Protein 1VHN (pdb70)

Solvent-accessible surface area: 13383 Å² total

Radius of gyration: 19.52 Å; Cα contacts (8 Å, |Δi|>4): 569; chains: 1; bounding box: 47×49×46 Å

Structure (mmCIF, N/CA/C/O backbone):
data_1VHN
#
_entry.id   1VHN
#
_cell.length_a   80.279
_cell.length_b   96.442
_cell.length_c   93.139
_cell.angle_alpha   90.00
_cell.angle_beta   90.00
_cell.angle_gamma   90.00
#
_symmetry.space_group_name_H-M   'C 2 2 21'
#
loop_
_entity.id
_entity.type
_entity.pdbx_description
1 polymer 'putative flavin oxidoreductase'
2 non-polymer 'SULFATE ION'
3 non-polymer 'FLAVIN MONONUCLEOTIDE'
4 water water
#
loop_
_atom_site.group_PDB
_atom_site.id
_atom_site.type_symbol
_atom_site.label_atom_id
_atom_site.label_alt_id
_atom_site.label_comp_id
_atom_site.label_asym_id
_atom_site.label_entity_id
_atom_site.label_seq_id
_atom_site.pdbx_PDB_ins_code
_atom_site.Cartn_x
_atom_site.Cartn_y
_atom_site.Cartn_z
_atom_site.occupancy
_atom_site.B_iso_or_equiv
_atom_site.auth_seq_id
_atom_site.auth_comp_id
_atom_site.auth_asym_id
_atom_site.auth_atom_id
_atom_site.pdbx_PDB_model_num
ATOM 1 N N . VAL A 1 5 ? -14.368 35.704 7.202 1.00 28.15 5 VAL A N 1
ATOM 2 C CA . VAL A 1 5 ? -13.459 34.695 7.782 1.00 25.17 5 VAL A CA 1
ATOM 3 C C . VAL A 1 5 ? -13.735 33.319 7.223 1.00 23.05 5 VAL A C 1
ATOM 4 O O . VAL A 1 5 ? -14.886 32.853 7.246 1.00 25.52 5 VAL A O 1
ATOM 8 N N . LYS A 1 6 ? -12.720 32.612 6.721 1.00 19.54 6 LYS A N 1
ATOM 9 C CA . LYS A 1 6 ? -12.954 31.254 6.193 1.00 17.02 6 LYS A CA 1
ATOM 10 C C . LYS A 1 6 ? -12.339 30.236 7.164 1.00 14.86 6 LYS A C 1
ATOM 11 O O . LYS A 1 6 ? -11.322 30.530 7.777 1.00 17.48 6 LYS A O 1
ATOM 17 N N . VAL A 1 7 ? -13.009 29.098 7.321 1.00 12.99 7 VAL A N 1
ATOM 18 C CA . VAL A 1 7 ? -12.554 28.048 8.264 1.00 12.45 7 VAL A CA 1
ATOM 19 C C . VAL A 1 7 ? -12.431 26.746 7.491 1.00 12.85 7 VAL A C 1
ATOM 20 O O . VAL A 1 7 ? -13.422 26.250 6.972 1.00 13.61 7 VAL A O 1
ATOM 24 N N . GLY A 1 8 ? -11.214 26.179 7.415 1.00 11.43 8 GLY A N 1
ATOM 25 C CA . GLY A 1 8 ? -11.073 24.947 6.636 1.00 11.79 8 GLY A CA 1
ATOM 26 C C . GLY A 1 8 ? -10.550 23.788 7.486 1.00 11.69 8 GLY A C 1
ATOM 27 O O . GLY A 1 8 ? -10.088 23.971 8.620 1.00 11.68 8 GLY A O 1
ATOM 28 N N . LEU A 1 9 ? -10.740 22.602 6.946 1.00 11.85 9 LEU A N 1
ATOM 29 C CA . LEU A 1 9 ? -10.231 21.381 7.583 1.00 11.57 9 LEU A CA 1
ATOM 30 C C . LEU A 1 9 ? -8.789 21.195 7.096 1.00 11.61 9 LEU A C 1
ATOM 31 O O . LEU A 1 9 ? -8.532 21.143 5.887 1.00 11.03 9 LEU A O 1
ATOM 36 N N . ALA A 1 10 ? -7.855 21.133 8.043 1.00 11.86 10 ALA A N 1
ATOM 37 C CA . ALA A 1 10 ? -6.440 20.949 7.657 1.00 12.19 10 ALA A CA 1
ATOM 38 C C . ALA A 1 10 ? -6.219 19.559 7.115 1.00 11.06 10 ALA A C 1
ATOM 39 O O . ALA A 1 10 ? -7.027 18.649 7.331 1.00 12.15 10 ALA A O 1
ATOM 41 N N . PRO A 1 11 ? -5.136 19.325 6.351 1.00 13.08 11 PRO A N 1
ATOM 42 C CA . PRO A 1 11 ? -4.804 17.995 5.913 1.00 13.18 11 PRO A CA 1
ATOM 43 C C . PRO A 1 11 ? -4.278 17.191 7.109 1.00 13.47 11 PRO A C 1
ATOM 44 O O . PRO A 1 11 ? -3.521 17.771 7.934 1.00 13.80 11 PRO A O 1
ATOM 56 N N . ALA A 1 13 ? -2.774 13.341 7.479 1.00 16.14 13 ALA A N 1
ATOM 57 C CA . ALA A 1 13 ? -2.541 11.984 6.965 1.00 16.57 13 ALA A CA 1
ATOM 58 C C . ALA A 1 13 ? -3.159 10.949 7.890 1.00 16.42 13 ALA A C 1
ATOM 59 O O . ALA A 1 13 ? -3.003 10.963 9.113 1.00 18.27 13 ALA A O 1
ATOM 61 N N . GLY A 1 14 ? -3.943 10.028 7.327 1.00 17.29 14 GLY A N 1
ATOM 62 C CA . GLY A 1 14 ? -4.604 8.972 8.064 1.00 17.70 14 GLY A CA 1
ATOM 63 C C . GLY A 1 14 ? -5.992 9.317 8.540 1.00 18.22 14 GLY A C 1
ATOM 64 O O . GLY A 1 14 ? -6.740 8.461 9.022 1.00 20.46 14 GLY A O 1
ATOM 65 N N . TYR A 1 15 ? -6.347 10.616 8.472 1.00 16.16 15 TYR A N 1
ATOM 66 C CA . TYR A 1 15 ? -7.655 11.025 8.954 1.00 14.19 15 TYR A CA 1
ATOM 67 C C . TYR A 1 15 ? -8.518 11.717 7.917 1.00 13.60 15 TYR A C 1
ATOM 68 O O . TYR A 1 15 ? -9.683 11.365 7.760 1.00 14.08 15 TYR A O 1
ATOM 77 N N . THR A 1 16 ? -7.967 12.736 7.245 1.00 12.45 16 THR A N 1
ATOM 78 C CA . THR A 1 16 ? -8.744 13.518 6.305 1.00 12.10 16 THR A CA 1
ATOM 79 C C . THR A 1 16 ? -8.845 12.924 4.900 1.00 12.02 16 THR A C 1
ATOM 80 O O . THR A 1 16 ? -8.472 13.560 3.931 1.00 12.92 16 THR A O 1
ATOM 84 N N . ASP A 1 17 ? -9.512 11.789 4.874 1.00 11.99 17 ASP A N 1
ATOM 85 C CA . ASP A 1 17 ? -9.805 11.098 3.599 1.00 12.29 17 ASP A CA 1
ATOM 86 C C . ASP A 1 17 ? -11.089 11.682 3.041 1.00 13.59 17 ASP A C 1
ATOM 87 O O . ASP A 1 17 ? -11.675 12.600 3.628 1.00 13.08 17 ASP A O 1
ATOM 92 N N . SER A 1 18 ? -11.597 11.157 1.921 1.00 12.77 18 SER A N 1
ATOM 93 C CA . SER A 1 18 ? -12.805 11.755 1.352 1.00 13.31 18 SER A CA 1
ATOM 94 C C . SER A 1 18 ? -14.012 11.695 2.254 1.00 12.50 18 SER A C 1
ATOM 95 O O . SER A 1 18 ? -14.798 12.649 2.310 1.00 13.37 18 SER A O 1
ATOM 98 N N . ALA A 1 19 ? -14.153 10.637 3.037 1.00 12.88 19 ALA A N 1
ATOM 99 C CA . ALA A 1 19 ? -15.303 10.534 3.939 1.00 12.66 19 ALA A CA 1
ATOM 100 C C . ALA A 1 19 ? -15.265 11.626 5.009 1.00 11.51 19 ALA A C 1
ATOM 101 O O . ALA A 1 19 ? -16.293 12.310 5.233 1.00 13.78 19 ALA A O 1
ATOM 103 N N . PHE A 1 20 ? -14.123 11.840 5.654 1.00 11.54 20 PHE A N 1
ATOM 104 C CA . PHE A 1 20 ? -14.079 12.887 6.703 1.00 11.57 20 PHE A CA 1
ATOM 105 C C . PHE A 1 20 ? -14.159 14.275 6.107 1.00 11.81 20 PHE A C 1
ATOM 106 O O . PHE A 1 20 ? -14.824 15.168 6.654 1.00 11.53 20 PHE A O 1
ATOM 114 N N . ARG A 1 21 ? -13.495 14.507 4.955 1.00 10.87 21 ARG A N 1
ATOM 115 C CA . ARG A 1 21 ? -13.621 15.821 4.317 1.00 11.17 21 ARG A CA 1
ATOM 116 C C . ARG A 1 21 ? -15.109 16.115 4.017 1.00 11.78 21 ARG A C 1
ATOM 117 O O . ARG A 1 21 ? -15.583 17.192 4.314 1.00 11.16 21 ARG A O 1
ATOM 125 N N . THR A 1 22 ? -15.817 15.142 3.458 1.00 10.16 22 THR A N 1
ATOM 126 C CA . THR A 1 22 ? -17.228 15.321 3.126 1.00 10.68 22 THR A CA 1
ATOM 127 C C . THR A 1 22 ? -18.022 15.651 4.380 1.00 10.74 22 THR A C 1
ATOM 128 O O . THR A 1 22 ? -18.820 16.593 4.383 1.00 11.46 22 THR A O 1
ATOM 132 N N . LEU A 1 23 ? -17.755 14.858 5.420 1.00 10.51 23 LEU A N 1
ATOM 133 C CA . LEU A 1 23 ? -18.468 15.117 6.699 1.00 10.67 23 LEU A CA 1
ATOM 134 C C . LEU A 1 23 ? -18.207 16.533 7.186 1.00 10.02 23 LEU A C 1
ATOM 135 O O . LEU A 1 23 ? -19.128 17.215 7.685 1.00 11.45 23 LEU A O 1
ATOM 140 N N . ALA A 1 24 ? -16.964 17.027 7.116 1.00 10.35 24 ALA A N 1
ATOM 141 C CA . ALA A 1 24 ? -16.663 18.385 7.532 1.00 9.63 24 ALA A CA 1
ATOM 142 C C . ALA A 1 24 ? -17.435 19.424 6.713 1.00 10.28 24 ALA A C 1
ATOM 143 O O . ALA A 1 24 ? -17.943 20.401 7.271 1.00 9.99 24 ALA A O 1
ATOM 145 N N . PHE A 1 25 ? -17.543 19.233 5.400 1.00 10.96 25 PHE A N 1
ATOM 146 C CA . PHE A 1 25 ? -18.325 20.149 4.562 1.00 10.54 25 PHE A CA 1
ATOM 147 C C . PHE A 1 25 ? -19.805 20.103 4.945 1.00 11.28 25 PHE A C 1
ATOM 148 O O . PHE A 1 25 ? -20.495 21.136 4.881 1.00 11.82 25 PHE A O 1
ATOM 156 N N . GLU A 1 26 ? -20.262 18.957 5.440 1.00 10.08 26 GLU A N 1
ATOM 157 C CA . GLU A 1 26 ? -21.648 18.806 5.887 1.00 11.47 26 GLU A CA 1
ATOM 158 C C . GLU A 1 26 ? -21.901 19.495 7.212 1.00 13.04 26 GLU A C 1
ATOM 159 O O . GLU A 1 26 ? -23.049 19.514 7.698 1.00 12.21 26 GLU A O 1
ATOM 165 N N . TRP A 1 27 ? -20.869 20.041 7.832 1.00 12.12 27 TRP A N 1
ATOM 166 C CA . TRP A 1 27 ? -20.966 20.784 9.065 1.00 13.22 27 TRP A CA 1
ATOM 167 C C . TRP A 1 27 ? -20.457 22.209 8.890 1.00 14.13 27 TRP A C 1
ATOM 168 O O . TRP A 1 27 ? -20.165 22.927 9.866 1.00 14.80 27 TRP A O 1
ATOM 179 N N . GLY A 1 28 ? -20.274 22.671 7.641 1.00 13.01 28 GLY A N 1
ATOM 180 C CA . GLY A 1 28 ? -19.863 24.028 7.407 1.00 14.86 28 GLY A CA 1
ATOM 181 C C . GLY A 1 28 ? -18.420 24.329 7.111 1.00 13.57 28 GLY A C 1
ATOM 182 O O . GLY A 1 28 ? -18.076 25.523 7.005 1.00 15.21 28 GLY A O 1
ATOM 183 N N . ALA A 1 29 ? -17.565 23.304 6.972 1.00 12.14 29 ALA A N 1
ATOM 184 C CA . ALA A 1 29 ? -16.182 23.677 6.612 1.00 11.94 29 ALA A CA 1
ATOM 185 C C . ALA A 1 29 ? -16.206 24.378 5.262 1.00 12.19 29 ALA A C 1
ATOM 186 O O . ALA A 1 29 ? -17.028 24.059 4.369 1.00 12.41 29 ALA A O 1
ATOM 188 N N . ASP A 1 30 ? -15.269 25.300 5.051 1.00 11.18 30 ASP A N 1
ATOM 189 C CA . ASP A 1 30 ? -15.212 26.041 3.797 1.00 11.36 30 ASP A CA 1
ATOM 190 C C . ASP A 1 30 ? -14.357 25.394 2.726 1.00 12.54 30 ASP A C 1
ATOM 191 O O . ASP A 1 30 ? -14.550 25.658 1.522 1.00 13.17 30 ASP A O 1
ATOM 196 N N . PHE A 1 31 ? -13.367 24.618 3.147 1.00 12.52 31 PHE A N 1
ATOM 197 C CA . PHE A 1 31 ? -12.460 23.953 2.217 1.00 11.53 31 PHE A CA 1
ATOM 198 C C . PHE A 1 31 ? -11.672 22.896 3.004 1.00 11.80 31 PHE A C 1
ATOM 199 O O . PHE A 1 31 ? -11.829 22.860 4.226 1.00 11.50 31 PHE A O 1
ATOM 207 N N . ALA A 1 32 ? -10.972 22.055 2.275 1.00 11.03 32 ALA A N 1
ATOM 208 C CA . ALA A 1 32 ? -10.221 20.971 2.938 1.00 10.67 32 ALA A CA 1
ATOM 209 C C . ALA A 1 32 ? -9.045 20.583 2.041 1.00 10.83 32 ALA A C 1
ATOM 210 O O . ALA A 1 32 ? -8.844 21.247 1.009 1.00 13.06 32 ALA A O 1
ATOM 212 N N . PHE A 1 33 ? -8.260 19.638 2.538 1.00 10.86 33 PHE A N 1
ATOM 213 C CA . PHE A 1 33 ? -7.075 19.213 1.788 1.00 10.86 33 PHE A CA 1
ATOM 214 C C . PHE A 1 33 ? -6.975 17.687 1.771 1.00 12.07 33 PHE A C 1
ATOM 215 O O . PHE A 1 33 ? -7.379 16.979 2.693 1.00 11.69 33 PHE A O 1
ATOM 223 N N . SER A 1 34 ? -6.346 17.172 0.696 1.00 12.75 34 SER A N 1
ATOM 224 C CA . SER A 1 34 ? -6.100 15.737 0.657 1.00 12.89 34 SER A CA 1
ATOM 225 C C . SER A 1 34 ? -5.033 15.413 1.723 1.00 13.35 34 SER A C 1
ATOM 226 O O . SER A 1 34 ? -4.316 16.314 2.173 1.00 14.30 34 SER A O 1
ATOM 229 N N . GLU A 1 35 ? -4.956 14.137 2.038 1.00 14.97 35 GLU A N 1
ATOM 230 C CA . GLU A 1 35 ? -3.836 13.722 2.926 1.00 15.91 35 GLU A CA 1
ATOM 231 C C . GLU A 1 35 ? -2.583 13.970 2.055 1.00 15.79 35 GLU A C 1
ATOM 232 O O . GLU A 1 35 ? -2.707 13.964 0.813 1.00 16.28 35 GLU A O 1
ATOM 246 N N . VAL A 1 37 ? 0.324 13.766 -0.341 1.00 16.83 37 VAL A N 1
ATOM 247 C CA . VAL A 1 37 ? 0.633 12.925 -1.482 1.00 16.86 37 VAL A CA 1
ATOM 248 C C . VAL A 1 37 ? 2.101 13.013 -1.911 1.00 16.78 37 VAL A C 1
ATOM 249 O O . VAL A 1 37 ? 2.587 14.052 -2.302 1.00 17.39 37 VAL A O 1
ATOM 253 N N . SER A 1 38 ? 2.770 11.857 -1.842 1.00 17.65 38 SER A N 1
ATOM 254 C CA . SER A 1 38 ? 4.202 11.844 -2.232 1.00 18.48 38 SER A CA 1
ATOM 255 C C . SER A 1 38 ? 4.322 12.167 -3.703 1.00 19.52 38 SER A C 1
ATOM 256 O O . SER A 1 38 ? 3.735 11.484 -4.540 1.00 20.79 38 SER A O 1
ATOM 259 N N . ALA A 1 39 ? 5.118 13.168 -4.058 1.00 19.00 39 ALA A N 1
ATOM 260 C CA . ALA A 1 39 ? 5.290 13.507 -5.465 1.00 19.60 39 ALA A CA 1
ATOM 261 C C . ALA A 1 39 ? 5.949 12.323 -6.180 1.00 21.18 39 ALA A C 1
ATOM 262 O O . ALA A 1 39 ? 5.545 11.968 -7.293 1.00 20.51 39 ALA A O 1
ATOM 264 N N . LYS A 1 40 ? 6.958 11.745 -5.542 1.00 22.03 40 LYS A N 1
ATOM 265 C CA . LYS A 1 40 ? 7.657 10.604 -6.149 1.00 23.45 40 LYS A CA 1
ATOM 266 C C . LYS A 1 40 ? 6.734 9.401 -6.287 1.00 23.40 40 LYS A C 1
ATOM 267 O O . LYS A 1 40 ? 6.716 8.761 -7.338 1.00 24.85 40 LYS A O 1
ATOM 270 N N . GLY A 1 41 ? 5.942 9.100 -5.256 1.00 23.38 41 GLY A N 1
ATOM 271 C CA . GLY A 1 41 ? 5.007 7.980 -5.296 1.00 24.30 41 GLY A CA 1
ATOM 272 C C . GLY A 1 41 ? 3.981 8.194 -6.402 1.00 23.70 41 GLY A C 1
ATOM 273 O O . GLY A 1 41 ? 3.563 7.251 -7.081 1.00 24.23 41 GLY A O 1
ATOM 274 N N . PHE A 1 42 ? 3.542 9.436 -6.581 1.00 23.15 42 PHE A N 1
ATOM 275 C CA . PHE A 1 42 ? 2.584 9.773 -7.615 1.00 23.53 42 PHE A CA 1
ATOM 276 C C . PHE A 1 42 ? 3.186 9.521 -8.997 1.00 25.39 42 PHE A C 1
ATOM 277 O O . PHE A 1 42 ? 2.553 8.894 -9.853 1.00 24.99 42 PHE A O 1
ATOM 285 N N . LEU A 1 43 ? 4.435 9.953 -9.188 1.00 24.94 43 LEU A N 1
ATOM 286 C CA . LEU A 1 43 ? 5.092 9.750 -10.487 1.00 27.57 43 LEU A CA 1
ATOM 287 C C . LEU A 1 43 ? 5.341 8.276 -10.744 1.00 29.64 43 LEU A C 1
ATOM 288 O O . LEU A 1 43 ? 5.369 7.829 -11.903 1.00 30.29 43 LEU A O 1
ATOM 301 N N . ASN A 1 45 ? 3.240 6.019 -9.944 1.00 34.43 45 ASN A N 1
ATOM 302 C CA . ASN A 1 45 ? 1.922 5.415 -10.047 1.00 34.02 45 ASN A CA 1
ATOM 303 C C . ASN A 1 45 ? 1.679 4.407 -8.937 1.00 33.38 45 ASN A C 1
ATOM 304 O O . ASN A 1 45 ? 1.120 3.332 -9.155 1.00 33.07 45 ASN A O 1
ATOM 309 N N . SER A 1 46 ? 2.081 4.769 -7.716 1.00 32.36 46 SER A N 1
ATOM 310 C CA . SER A 1 46 ? 1.892 3.875 -6.578 1.00 33.22 46 SER A CA 1
ATOM 311 C C . SER A 1 46 ? 0.411 3.801 -6.209 1.00 33.68 46 SER A C 1
ATOM 312 O O . SER A 1 46 ? -0.309 4.798 -6.276 1.00 32.67 46 SER A O 1
ATOM 315 N N . GLN A 1 47 ? -0.016 2.615 -5.788 1.00 34.08 47 GLN A N 1
ATOM 316 C CA . GLN A 1 47 ? -1.405 2.391 -5.402 1.00 34.68 47 GLN A CA 1
ATOM 317 C C . GLN A 1 47 ? -1.776 3.231 -4.183 1.00 33.64 47 GLN A C 1
ATOM 318 O O . GLN A 1 47 ? -2.861 3.816 -4.142 1.00 32.61 47 GLN A O 1
ATOM 324 N N . LYS A 1 48 ? -0.866 3.320 -3.216 1.00 32.92 48 LYS A N 1
ATOM 325 C CA . LYS A 1 48 ? -1.124 4.117 -2.022 1.00 31.91 48 LYS A CA 1
ATOM 326 C C . LYS A 1 48 ? -1.392 5.572 -2.364 1.00 30.98 48 LYS A C 1
ATOM 327 O O . LYS A 1 48 ? -2.367 6.154 -1.867 1.00 29.68 48 LYS A O 1
ATOM 330 N N . THR A 1 49 ? -0.587 6.183 -3.231 1.00 29.48 49 THR A N 1
ATOM 331 C CA . THR A 1 49 ? -0.833 7.586 -3.565 1.00 28.88 49 THR A CA 1
ATOM 332 C C . THR A 1 49 ? -2.086 7.767 -4.378 1.00 29.03 49 THR A C 1
ATOM 333 O O . THR A 1 49 ? -2.856 8.708 -4.172 1.00 28.52 49 THR A O 1
ATOM 337 N N . GLU A 1 50 ? -2.358 6.843 -5.308 1.00 28.49 50 GLU A N 1
ATOM 338 C CA . GLU A 1 50 ? -3.567 6.958 -6.121 1.00 30.09 50 GLU A CA 1
ATOM 339 C C . GLU A 1 50 ? -4.811 6.954 -5.242 1.00 28.73 50 GLU A C 1
ATOM 340 O O . GLU A 1 50 ? -5.763 7.685 -5.538 1.00 31.24 50 GLU A O 1
ATOM 346 N N . GLU A 1 51 ? -4.820 6.187 -4.160 1.00 26.30 51 GLU A N 1
ATOM 347 C CA . GLU A 1 51 ? -5.957 6.135 -3.254 1.00 26.71 51 GLU A CA 1
ATOM 348 C C . GLU A 1 51 ? -6.119 7.404 -2.428 1.00 24.87 51 GLU A C 1
ATOM 349 O O . GLU A 1 51 ? -7.217 7.647 -1.905 1.00 25.14 51 GLU A O 1
ATOM 351 N N . LEU A 1 52 ? -5.071 8.226 -2.287 1.00 22.19 52 LEU A N 1
ATOM 352 C CA . LEU A 1 52 ? -5.207 9.452 -1.498 1.00 20.60 52 LEU A CA 1
ATOM 353 C C . LEU A 1 52 ? -5.724 10.627 -2.299 1.00 20.06 52 LEU A C 1
ATOM 354 O O . LEU A 1 52 ? -6.176 11.649 -1.754 1.00 20.85 52 LEU A O 1
ATOM 359 N N . LEU A 1 53 ? -5.637 10.582 -3.631 1.00 20.4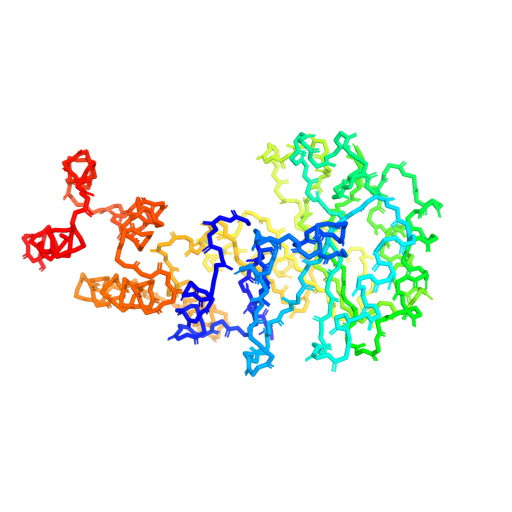6 53 LEU A N 1
ATOM 360 C CA . LEU A 1 53 ? -6.081 11.717 -4.422 1.00 21.26 53 LEU A CA 1
ATOM 361 C C . LEU A 1 53 ? -7.568 11.973 -4.279 1.00 22.68 53 LEU A C 1
ATOM 362 O O . LEU A 1 53 ? -8.367 11.032 -4.177 1.00 25.70 53 LEU A O 1
ATOM 367 N N . PRO A 1 54 ? -7.952 13.231 -4.295 1.00 23.13 54 PRO A N 1
ATOM 368 C CA . PRO A 1 54 ? -9.375 13.570 -4.234 1.00 25.54 54 PRO A CA 1
ATOM 369 C C . PRO A 1 54 ? -9.965 13.271 -5.620 1.00 30.18 54 PRO A C 1
ATOM 370 O O . PRO A 1 54 ? -9.192 13.114 -6.572 1.00 31.98 54 PRO A O 1
ATOM 374 N N . GLN A 1 55 ? -11.280 13.238 -5.721 1.00 34.68 55 GLN A N 1
ATOM 375 C CA . GLN A 1 55 ? -11.825 13.070 -7.104 1.00 37.00 55 GLN A CA 1
ATOM 376 C C . GLN A 1 55 ? -11.776 14.473 -7.693 1.00 38.28 55 GLN A C 1
ATOM 377 O O . GLN A 1 55 ? -11.963 15.439 -6.952 1.00 38.99 55 GLN A O 1
ATOM 380 N N . PRO A 1 56 ? -11.608 14.639 -8.996 1.00 39.62 56 PRO A N 1
ATOM 381 C CA . PRO A 1 56 ? -11.589 15.963 -9.606 1.00 39.57 56 PRO A CA 1
ATOM 382 C C . PRO A 1 56 ? -12.889 16.719 -9.416 1.00 39.71 56 PRO A C 1
ATOM 383 O O . PRO A 1 56 ? -12.880 17.964 -9.355 1.00 41.44 56 PRO A O 1
ATOM 387 N N . HIS A 1 57 ? -14.028 16.051 -9.227 1.00 38.57 57 HIS A N 1
ATOM 388 C CA . HIS A 1 57 ? -15.296 16.739 -9.004 1.00 37.02 57 HIS A CA 1
ATOM 389 C C . HIS A 1 57 ? -15.443 17.179 -7.549 1.00 34.38 57 HIS A C 1
ATOM 390 O O . HIS A 1 57 ? -16.369 17.921 -7.213 1.00 35.50 57 HIS A O 1
ATOM 392 N N . GLU A 1 58 ? -14.545 16.710 -6.676 1.00 31.86 58 GLU A N 1
ATOM 393 C CA . GLU A 1 58 ? -14.623 17.101 -5.260 1.00 27.28 58 GLU A CA 1
ATOM 394 C C . GLU A 1 58 ? -14.193 18.552 -5.129 1.00 25.27 58 GLU A C 1
ATOM 395 O O . GLU A 1 58 ? -13.003 18.885 -5.248 1.00 27.38 58 GLU A O 1
ATOM 401 N N . ARG A 1 59 ? -15.115 19.467 -4.903 1.00 22.40 59 ARG A N 1
ATOM 402 C CA . ARG A 1 59 ? -14.856 20.880 -4.834 1.00 19.84 59 ARG A CA 1
ATOM 403 C C . ARG A 1 59 ? -14.158 21.359 -3.571 1.00 17.90 59 ARG A C 1
ATOM 404 O O . ARG A 1 59 ? -14.367 20.789 -2.510 1.00 15.93 59 ARG A O 1
ATOM 406 N N . ASN A 1 60 ? -13.430 22.477 -3.704 1.00 16.28 60 ASN A N 1
ATOM 407 C CA . ASN A 1 60 ? -12.790 23.127 -2.562 1.00 15.22 60 ASN A CA 1
ATOM 408 C C . ASN A 1 60 ? -11.840 22.232 -1.790 1.00 13.23 60 ASN A C 1
ATOM 409 O O . ASN A 1 60 ? -11.703 22.421 -0.557 1.00 14.58 60 ASN A O 1
ATOM 414 N N . VAL A 1 61 ? -11.167 21.316 -2.459 1.00 13.59 61 VAL A N 1
ATOM 415 C CA . VAL A 1 61 ? -10.224 20.419 -1.808 1.00 12.97 61 VAL A CA 1
ATOM 416 C C . VAL A 1 61 ? -8.881 20.491 -2.538 1.00 14.31 61 VAL A C 1
ATOM 417 O O . VAL A 1 61 ? -8.826 20.240 -3.744 1.00 16.39 61 VAL A O 1
ATOM 421 N N . ALA A 1 62 ? -7.857 20.851 -1.778 1.00 13.79 62 ALA A N 1
ATOM 422 C CA . ALA A 1 62 ? -6.536 20.910 -2.418 1.00 12.88 62 ALA A CA 1
ATOM 423 C C . ALA A 1 62 ? -5.909 19.535 -2.509 1.00 13.31 62 ALA A C 1
ATOM 424 O O . ALA A 1 62 ? -6.223 18.619 -1.751 1.00 13.72 62 ALA A O 1
ATOM 426 N N . VAL A 1 63 ? -5.036 19.361 -3.515 1.00 13.58 63 VAL A N 1
ATOM 427 C CA . VAL A 1 63 ? -4.216 18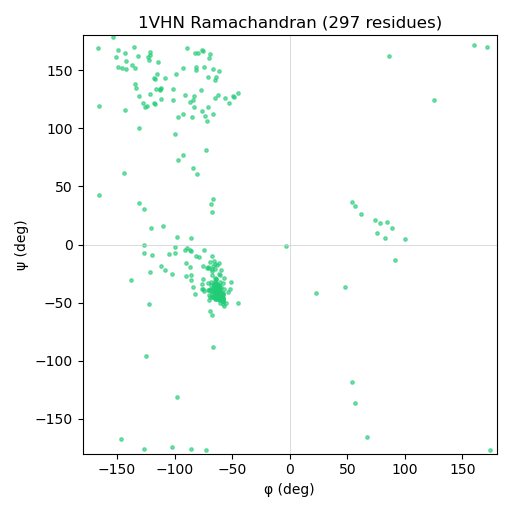.152 -3.541 1.00 12.48 63 VAL A CA 1
ATOM 428 C C . VAL A 1 63 ? -2.877 18.599 -2.903 1.00 11.89 63 VAL A C 1
ATOM 429 O O . VAL A 1 63 ? -2.248 19.505 -3.474 1.00 12.80 63 VAL A O 1
ATOM 433 N N . GLN A 1 64 ? -2.577 18.128 -1.699 1.00 12.08 64 GLN A N 1
ATOM 434 C CA . GLN A 1 64 ? -1.308 18.526 -1.082 1.00 12.91 64 GLN A CA 1
ATOM 435 C C . GLN A 1 64 ? -0.230 17.509 -1.472 1.00 12.89 64 GLN A C 1
ATOM 436 O O . GLN A 1 64 ? -0.430 16.306 -1.293 1.00 13.63 64 GLN A O 1
ATOM 442 N N . ILE A 1 65 ? 0.903 18.032 -1.977 1.00 13.20 65 ILE A N 1
ATOM 443 C CA . ILE A 1 65 ? 1.994 17.114 -2.333 1.00 13.49 65 ILE A CA 1
ATOM 444 C C . ILE A 1 65 ? 3.198 17.355 -1.447 1.00 13.92 65 ILE A C 1
ATOM 445 O O . ILE A 1 65 ? 3.317 18.440 -0.856 1.00 14.35 65 ILE A O 1
ATOM 450 N N . PHE A 1 66 ? 4.059 16.348 -1.308 1.00 13.86 66 PHE A N 1
ATOM 451 C CA . PHE A 1 66 ? 5.278 16.536 -0.522 1.00 14.34 66 PHE A CA 1
ATOM 452 C C . PHE A 1 66 ? 6.463 15.886 -1.268 1.00 16.15 66 PHE A C 1
ATOM 453 O O . PHE A 1 66 ? 6.273 14.985 -2.060 1.00 16.95 66 PHE A O 1
ATOM 461 N N . GLY A 1 67 ? 7.623 16.454 -0.936 1.00 16.49 67 GLY A N 1
ATOM 462 C CA . GLY A 1 67 ? 8.848 15.943 -1.589 1.00 18.49 67 GLY A CA 1
ATOM 463 C C . GLY A 1 67 ? 10.006 16.868 -1.242 1.00 19.93 67 GLY A C 1
ATOM 464 O O . GLY A 1 67 ? 9.831 17.971 -0.737 1.00 18.06 67 GLY A O 1
ATOM 465 N N . SER A 1 68 ? 11.201 16.390 -1.599 1.00 21.65 68 SER A N 1
ATOM 466 C CA . SER A 1 68 ? 12.420 17.143 -1.314 1.00 25.55 68 SER A CA 1
ATOM 467 C C . SER A 1 68 ? 13.095 17.682 -2.559 1.00 27.36 68 SER A C 1
ATOM 468 O O . SER A 1 68 ? 13.901 18.612 -2.469 1.00 28.72 68 SER A O 1
ATOM 471 N N . GLU A 1 69 ? 12.750 17.117 -3.723 1.00 29.42 69 GLU A N 1
ATOM 472 C CA . GLU A 1 69 ? 13.413 17.601 -4.936 1.00 31.23 69 GLU A CA 1
ATOM 473 C C . GLU A 1 69 ? 12.488 18.324 -5.881 1.00 29.97 69 GLU A C 1
ATOM 474 O O . GLU A 1 69 ? 11.408 17.829 -6.225 1.00 27.98 69 GLU A O 1
ATOM 480 N N . PRO A 1 70 ? 12.940 19.476 -6.365 1.00 28.72 70 PRO A N 1
ATOM 481 C CA . PRO A 1 70 ? 12.206 20.315 -7.265 1.00 27.85 70 PRO A CA 1
ATOM 482 C C . PRO A 1 70 ? 11.715 19.621 -8.513 1.00 26.54 70 PRO A C 1
ATOM 483 O O . PRO A 1 70 ? 10.597 19.858 -8.976 1.00 26.10 70 PRO A O 1
ATOM 487 N N . ASN A 1 71 ? 12.544 18.746 -9.117 1.00 24.96 71 ASN A N 1
ATOM 488 C CA . ASN A 1 71 ? 12.079 18.080 -10.319 1.00 23.92 71 ASN A CA 1
ATOM 489 C C . ASN A 1 71 ? 10.879 17.173 -10.069 1.00 23.11 71 ASN A C 1
ATOM 490 O O . ASN A 1 71 ? 9.976 17.174 -10.918 1.00 23.79 71 ASN A O 1
ATOM 495 N N . GLU A 1 72 ? 10.821 16.451 -8.957 1.00 22.60 72 GLU A N 1
ATOM 496 C CA . GLU A 1 72 ? 9.685 15.551 -8.718 1.00 21.40 72 GLU A CA 1
ATOM 497 C C . GLU A 1 72 ? 8.447 16.337 -8.321 1.00 20.01 72 GLU A C 1
ATOM 498 O O . GLU A 1 72 ? 7.337 16.038 -8.773 1.00 19.74 72 GLU A O 1
ATOM 504 N N . LEU A 1 73 ? 8.661 17.390 -7.530 1.00 18.79 73 LEU A N 1
ATOM 505 C CA . LEU A 1 73 ? 7.502 18.221 -7.148 1.00 17.39 73 LEU A CA 1
ATOM 506 C C . LEU A 1 73 ? 6.868 18.906 -8.333 1.00 18.82 73 LEU A C 1
ATOM 507 O O . LEU A 1 73 ? 5.649 18.925 -8.548 1.00 17.82 73 LEU A O 1
ATOM 512 N N . SER A 1 74 ? 7.709 19.514 -9.195 1.00 19.65 74 SER A N 1
ATOM 513 C CA . SER A 1 74 ? 7.243 20.236 -10.360 1.00 20.09 74 SER A CA 1
ATOM 514 C C . SER A 1 74 ? 6.542 19.331 -11.366 1.00 19.75 74 SER A C 1
ATOM 515 O O . SER A 1 74 ? 5.490 19.662 -11.896 1.00 20.13 74 SER A O 1
ATOM 518 N N . GLU A 1 75 ? 7.123 18.142 -11.603 1.00 19.95 75 GLU A N 1
ATOM 519 C CA . GLU A 1 75 ? 6.530 17.201 -12.551 1.00 21.26 75 GLU A CA 1
ATOM 520 C C . GLU A 1 75 ? 5.191 16.685 -12.050 1.00 20.38 75 GLU A C 1
ATOM 521 O O . GLU A 1 75 ? 4.232 16.593 -12.823 1.00 20.58 75 GLU A O 1
ATOM 527 N N . ALA A 1 76 ? 5.155 16.326 -10.764 1.00 19.88 76 ALA A N 1
ATOM 528 C CA . ALA A 1 76 ? 3.875 15.861 -10.179 1.00 20.21 76 ALA A CA 1
ATOM 529 C C . ALA A 1 76 ? 2.851 16.981 -10.283 1.00 19.88 76 ALA A C 1
ATOM 530 O O . ALA A 1 76 ? 1.709 16.753 -10.720 1.00 20.38 76 ALA A O 1
ATOM 532 N N . ALA A 1 77 ? 3.248 18.219 -9.969 1.00 19.96 77 ALA A N 1
ATOM 533 C CA . ALA A 1 77 ? 2.340 19.357 -10.070 1.00 20.15 77 ALA A CA 1
ATOM 534 C C . ALA A 1 77 ? 1.838 19.614 -11.479 1.00 21.08 77 ALA A C 1
ATOM 535 O O . ALA A 1 77 ? 0.680 19.956 -11.716 1.00 20.40 77 ALA A O 1
ATOM 537 N N . ARG A 1 78 ? 2.714 19.482 -12.485 1.00 21.17 78 ARG A N 1
ATOM 538 C CA . ARG A 1 78 ? 2.313 19.706 -13.862 1.00 22.52 78 ARG A CA 1
ATOM 539 C C . ARG A 1 78 ? 1.253 18.691 -14.284 1.00 21.63 78 ARG A C 1
ATOM 540 O O . ARG A 1 78 ? 0.233 19.059 -14.879 1.00 24.65 78 ARG A O 1
ATOM 548 N N . ILE A 1 79 ? 1.453 17.433 -13.933 1.00 21.95 79 ILE A N 1
ATOM 549 C CA . ILE A 1 79 ? 0.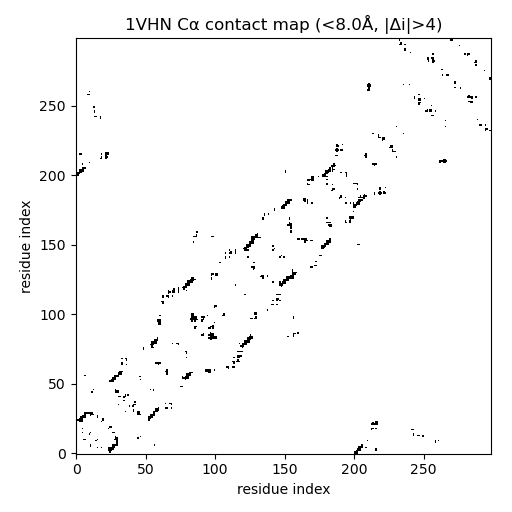538 16.348 -14.269 1.00 20.66 79 ILE A CA 1
ATOM 550 C C . ILE A 1 79 ? -0.770 16.489 -13.499 1.00 21.19 79 ILE A C 1
ATOM 551 O O . ILE A 1 79 ? -1.873 16.473 -14.073 1.00 22.37 79 ILE A O 1
ATOM 556 N N . LEU A 1 80 ? -0.667 16.784 -12.204 1.00 19.97 80 LEU A N 1
ATOM 557 C CA . LEU A 1 80 ? -1.883 16.956 -11.394 1.00 19.17 80 LEU A CA 1
ATOM 558 C C . LEU A 1 80 ? -2.704 18.127 -11.874 1.00 20.51 80 LEU A C 1
ATOM 559 O O . LEU A 1 80 ? -3.949 18.098 -11.800 1.00 20.38 80 LEU A O 1
ATOM 564 N N . SER A 1 81 ? -2.081 19.183 -12.369 1.00 20.26 81 SER A N 1
ATOM 565 C CA . SER A 1 81 ? -2.731 20.373 -12.868 1.00 22.46 81 SER A CA 1
ATOM 566 C C . SER A 1 81 ? -3.678 20.112 -14.032 1.00 23.82 81 SER A C 1
ATOM 567 O O . SER A 1 81 ? -4.575 20.914 -14.262 1.00 24.67 81 SER A O 1
ATOM 570 N N . GLU A 1 82 ? -3.480 19.008 -14.738 1.00 24.88 82 GLU A N 1
ATOM 571 C CA . GLU A 1 82 ? -4.355 18.645 -15.844 1.00 26.82 82 GLU A CA 1
ATOM 572 C C . GLU A 1 82 ? -5.765 18.380 -15.331 1.00 27.45 82 GLU A C 1
ATOM 573 O O . GLU A 1 82 ? -6.730 18.620 -16.069 1.00 28.86 82 GLU A O 1
ATOM 579 N N . LYS A 1 83 ? -5.900 17.911 -14.089 1.00 25.87 83 LYS A N 1
ATOM 580 C CA . LYS A 1 83 ? -7.197 17.601 -13.523 1.00 25.45 83 LYS A CA 1
ATOM 581 C C . LYS A 1 83 ? -7.559 18.355 -12.262 1.00 24.97 83 LYS A C 1
ATOM 582 O O . LYS A 1 83 ? -8.739 18.481 -11.925 1.00 24.91 83 LYS A O 1
ATOM 588 N N . TYR A 1 84 ? -6.561 18.835 -11.520 1.00 23.27 84 TYR A N 1
ATOM 589 C CA . TYR A 1 84 ? -6.858 19.523 -10.248 1.00 22.41 84 TYR A CA 1
ATOM 590 C C . TYR A 1 84 ? -6.548 20.994 -10.304 1.00 21.41 84 TYR A C 1
ATOM 591 O O . TYR A 1 84 ? -5.456 21.384 -10.743 1.00 23.97 84 TYR A O 1
ATOM 600 N N . LYS A 1 85 ? -7.451 21.853 -9.812 1.00 20.06 85 LYS A N 1
ATOM 601 C CA . LYS A 1 85 ? -7.240 23.276 -9.881 1.00 19.36 85 LYS A CA 1
ATOM 602 C C . LYS A 1 85 ? -6.523 23.917 -8.692 1.00 16.10 85 LYS A C 1
ATOM 603 O O . LYS A 1 85 ? -6.324 25.125 -8.702 1.00 16.43 85 LYS A O 1
ATOM 606 N N . TRP A 1 86 ? -6.235 23.136 -7.659 1.00 15.68 86 TRP A N 1
ATOM 607 C CA . TRP A 1 86 ? -5.575 23.706 -6.466 1.00 13.45 86 TRP A CA 1
ATOM 608 C C . TRP A 1 86 ? -4.608 22.676 -5.933 1.00 12.11 86 TRP A C 1
ATOM 609 O O . TRP A 1 86 ? -4.948 21.550 -5.589 1.00 13.36 86 TRP A O 1
ATOM 620 N N . ILE A 1 87 ? -3.310 23.074 -5.996 1.00 13.04 87 ILE A N 1
ATOM 621 C CA . ILE A 1 87 ? -2.235 22.231 -5.494 1.00 11.58 87 ILE A CA 1
ATOM 622 C C . ILE A 1 87 ? -1.568 22.972 -4.321 1.00 11.60 87 ILE A C 1
ATOM 623 O O . ILE A 1 87 ? -1.294 24.159 -4.419 1.00 12.17 87 ILE A O 1
ATOM 628 N N . ASP A 1 88 ? -1.350 22.240 -3.236 1.00 11.92 88 ASP A N 1
ATOM 629 C CA . ASP A 1 88 ? -0.696 22.840 -2.072 1.00 11.75 88 ASP A CA 1
ATOM 630 C C . ASP A 1 88 ? 0.620 22.097 -1.829 1.00 11.73 88 ASP A C 1
ATOM 631 O O . ASP A 1 88 ? 0.674 20.878 -1.992 1.00 11.63 88 ASP A O 1
ATOM 636 N N . LEU A 1 89 ? 1.665 22.794 -1.418 1.00 11.64 89 LEU A N 1
ATOM 637 C CA . LEU A 1 89 ? 2.921 22.168 -1.083 1.00 12.42 89 LEU A CA 1
ATOM 638 C C . LEU A 1 89 ? 3.084 22.030 0.441 1.00 11.18 89 LEU A C 1
ATOM 639 O O . LEU A 1 89 ? 2.914 23.035 1.141 1.00 12.11 89 LEU A O 1
ATOM 644 N N . ASN A 1 90 ? 3.309 20.802 0.897 1.00 11.89 90 ASN A N 1
ATOM 645 C CA . ASN A 1 90 ? 3.601 20.625 2.333 1.00 11.86 90 ASN A CA 1
ATOM 646 C C . ASN A 1 90 ? 5.054 21.075 2.596 1.00 12.36 90 ASN A C 1
ATOM 647 O O . ASN A 1 90 ? 6.020 20.457 2.120 1.00 13.41 90 ASN A O 1
ATOM 652 N N . ALA A 1 91 ? 5.223 22.138 3.376 1.00 11.67 91 ALA A N 1
ATOM 653 C CA . ALA A 1 91 ? 6.559 22.625 3.756 1.00 11.76 91 ALA A CA 1
ATOM 654 C C . ALA A 1 91 ? 6.563 22.839 5.282 1.00 11.21 91 ALA A C 1
ATOM 655 O O . ALA A 1 91 ? 7.243 23.720 5.790 1.00 13.35 91 ALA A O 1
ATOM 657 N N . GLY A 1 92 ? 5.839 21.931 5.967 1.00 12.44 92 GLY A N 1
ATOM 658 C CA . GLY A 1 92 ? 5.800 22.098 7.436 1.00 14.71 92 GLY A CA 1
ATOM 659 C C . GLY A 1 92 ? 5.929 20.827 8.223 1.00 16.50 92 GLY A C 1
ATOM 660 O O . GLY A 1 92 ? 6.477 20.859 9.348 1.00 17.79 92 GLY A O 1
ATOM 661 N N . CYS A 1 93 ? 5.485 19.685 7.737 1.00 16.78 93 CYS A N 1
ATOM 662 C CA . CYS A 1 93 ? 5.552 18.439 8.504 1.00 19.86 93 CYS A CA 1
ATOM 663 C C . CYS A 1 93 ? 6.861 18.178 9.216 1.00 19.84 93 CYS A C 1
ATOM 664 O O . CYS A 1 93 ? 7.911 18.132 8.581 1.00 18.59 93 CYS A O 1
ATOM 667 N N . PRO A 1 94 ? 6.817 17.847 10.510 1.00 20.98 94 PRO A N 1
ATOM 668 C CA . PRO A 1 94 ? 7.997 17.532 11.286 1.00 22.35 94 PRO A CA 1
ATOM 669 C C . PRO A 1 94 ? 8.222 16.029 11.447 1.00 24.26 94 PRO A C 1
ATOM 670 O O . PRO A 1 94 ? 9.242 15.652 12.030 1.00 25.24 94 PRO A O 1
ATOM 674 N N . VAL A 1 95 ? 7.321 15.209 10.921 1.00 26.80 95 VAL A N 1
ATOM 675 C CA . VAL A 1 95 ? 7.457 13.754 11.018 1.00 29.70 95 VAL A CA 1
ATOM 676 C C . VAL A 1 95 ? 8.845 13.292 10.613 1.00 31.01 95 VAL A C 1
ATOM 677 O O . VAL A 1 95 ? 9.338 13.541 9.513 1.00 30.63 95 VAL A O 1
ATOM 681 N N . ARG A 1 96 ? 9.477 12.516 11.493 1.00 31.89 96 ARG A N 1
ATOM 682 C CA . ARG A 1 96 ? 10.801 11.986 11.302 1.00 31.95 96 ARG A CA 1
ATOM 683 C C . ARG A 1 96 ? 11.053 11.400 9.927 1.00 31.71 96 ARG A C 1
ATOM 684 O O . ARG A 1 96 ? 12.046 11.763 9.288 1.00 32.50 96 ARG A O 1
ATOM 686 N N . LYS A 1 97 ? 10.182 10.517 9.442 1.00 31.82 97 LYS A N 1
ATOM 687 C CA . LYS A 1 97 ? 10.354 9.900 8.133 1.00 31.01 97 LYS A CA 1
ATOM 688 C C . LYS A 1 97 ? 10.404 10.925 7.004 1.00 30.70 97 LYS A C 1
ATOM 689 O O . LYS A 1 97 ? 11.222 10.833 6.090 1.00 31.45 97 LYS A O 1
ATOM 691 N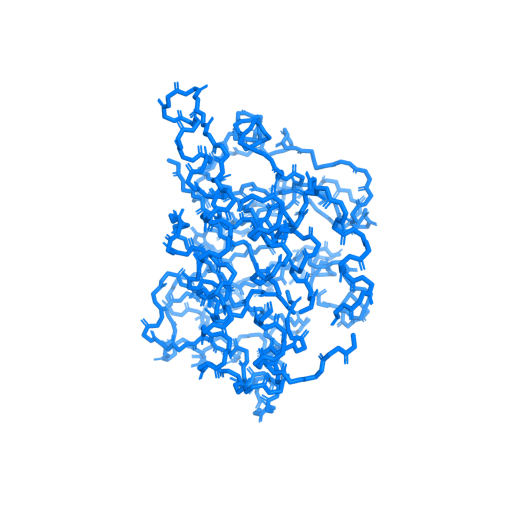 N . VAL A 1 98 ? 9.527 11.922 7.082 1.00 28.59 98 VAL A N 1
ATOM 692 C CA . VAL A 1 98 ? 9.461 12.970 6.065 1.00 25.49 98 VAL A CA 1
ATOM 693 C C . VAL A 1 98 ? 10.650 13.908 6.091 1.00 25.11 98 VAL A C 1
ATOM 694 O O . VAL A 1 98 ? 11.239 14.215 5.048 1.00 23.96 98 VAL A O 1
ATOM 698 N N . VAL A 1 99 ? 11.020 14.391 7.267 1.00 25.22 99 VAL A N 1
ATOM 699 C CA . VAL A 1 99 ? 12.144 15.296 7.449 1.00 26.05 99 VAL A CA 1
ATOM 700 C C . VAL A 1 99 ? 13.458 14.634 7.075 1.00 26.40 99 VAL A C 1
ATOM 701 O O . VAL A 1 99 ? 14.297 15.244 6.408 1.00 26.66 99 VAL A O 1
ATOM 705 N N . LYS A 1 100 ? 13.633 13.357 7.411 1.00 28.49 100 LYS A N 1
ATOM 706 C CA . LYS A 1 100 ? 14.862 12.630 7.080 1.00 30.58 100 LYS A CA 1
ATOM 707 C C . LYS A 1 100 ? 15.072 12.585 5.570 1.00 31.31 100 LYS A C 1
ATOM 708 O O . LYS A 1 100 ? 16.195 12.621 5.067 1.00 33.37 100 LYS A O 1
ATOM 710 N N . GLU A 1 101 ? 13.976 12.545 4.820 1.00 31.64 101 GLU A N 1
ATOM 711 C CA . GLU A 1 101 ? 13.973 12.535 3.378 1.00 30.56 101 GLU A CA 1
ATOM 712 C C . GLU A 1 101 ? 14.213 13.935 2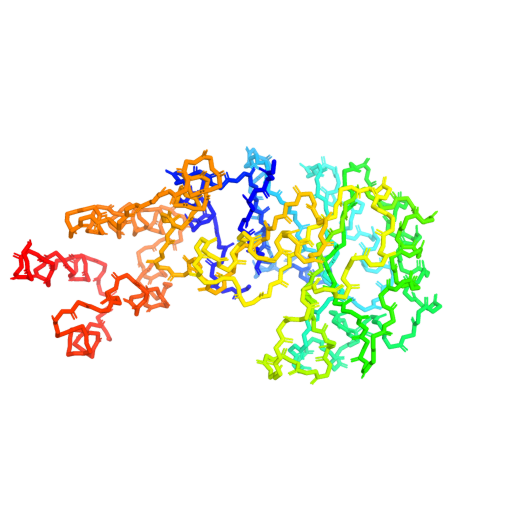.813 1.00 29.28 101 GLU A C 1
ATOM 713 O O . GLU A 1 101 ? 14.380 14.096 1.609 1.00 30.20 101 GLU A O 1
ATOM 716 N N . GLY A 1 102 ? 14.160 14.964 3.664 1.00 26.07 102 GLY A N 1
ATOM 717 C CA . GLY A 1 102 ? 14.391 16.330 3.249 1.00 23.18 102 GLY A CA 1
ATOM 718 C C . GLY A 1 102 ? 13.092 17.005 2.779 1.00 20.68 102 GLY A C 1
ATOM 719 O O . GLY A 1 102 ? 13.171 18.039 2.127 1.00 19.92 102 GLY A O 1
ATOM 720 N N . ALA A 1 103 ? 11.982 16.365 3.098 1.00 19.52 103 ALA A N 1
ATOM 721 C CA . ALA A 1 103 ? 10.682 16.896 2.692 1.00 17.64 103 ALA A CA 1
ATOM 722 C C . ALA A 1 103 ? 9.991 17.573 3.879 1.00 17.61 103 ALA A C 1
ATOM 723 O O . ALA A 1 103 ? 10.520 17.639 4.979 1.00 17.97 103 ALA A O 1
ATOM 725 N N . GLY A 1 104 ? 8.749 17.993 3.646 1.00 15.94 104 GLY A N 1
ATOM 726 C CA . GLY A 1 104 ? 7.973 18.611 4.740 1.00 14.64 104 GLY A CA 1
ATOM 727 C C . GLY A 1 104 ? 8.705 19.786 5.319 1.00 13.74 104 GLY A C 1
ATOM 728 O O . GLY A 1 104 ? 9.258 20.652 4.606 1.00 12.70 104 GLY A O 1
ATOM 729 N N . GLY A 1 105 ? 8.736 19.898 6.660 1.00 14.62 105 GLY A N 1
ATOM 730 C CA . GLY A 1 105 ? 9.406 20.995 7.328 1.00 13.30 105 GLY A CA 1
ATOM 731 C C . GLY A 1 105 ? 10.894 21.096 7.073 1.00 14.27 105 GLY A C 1
ATOM 732 O O . GLY A 1 105 ? 11.474 22.181 7.243 1.00 13.61 105 GLY A O 1
ATOM 733 N N . ALA A 1 106 ? 11.528 20.035 6.559 1.00 13.37 106 ALA A N 1
ATOM 734 C CA . ALA A 1 106 ? 12.948 20.093 6.234 1.00 15.04 106 ALA A CA 1
ATOM 735 C C . ALA A 1 106 ? 13.161 21.064 5.083 1.00 14.63 106 ALA A C 1
ATOM 736 O O . ALA A 1 106 ? 14.271 21.532 4.872 1.00 16.51 106 ALA A O 1
ATOM 738 N N . LEU A 1 107 ? 12.111 21.408 4.300 1.00 14.42 107 LEU A N 1
ATOM 739 C CA . LEU A 1 107 ? 12.287 22.378 3.234 1.00 14.04 107 LEU A CA 1
ATOM 740 C C . LEU A 1 107 ? 12.642 23.757 3.768 1.00 14.82 107 LEU A C 1
ATOM 741 O O . LEU A 1 107 ? 13.153 24.606 3.020 1.00 15.95 107 LEU A O 1
ATOM 746 N N . LEU A 1 108 ? 12.431 24.022 5.063 1.00 13.49 108 LEU A N 1
ATOM 747 C CA . LEU A 1 108 ? 12.740 25.303 5.660 1.00 12.98 108 LEU A CA 1
ATOM 748 C C . LEU A 1 108 ? 14.182 25.399 6.202 1.00 13.04 108 LEU A C 1
ATOM 749 O O . LEU A 1 108 ? 14.583 26.480 6.631 1.00 13.74 108 LEU A O 1
ATOM 754 N N . LYS A 1 109 ? 14.908 24.294 6.100 1.00 13.27 109 LYS A N 1
ATOM 755 C CA . LYS A 1 109 ? 16.308 24.298 6.576 1.00 13.82 109 LYS A CA 1
ATOM 756 C C . LYS A 1 109 ? 17.175 25.222 5.737 1.00 15.97 109 LYS A C 1
ATOM 757 O O . LYS A 1 109 ? 18.110 25.836 6.269 1.00 16.87 109 LYS A O 1
ATOM 763 N N . ASP A 1 110 ? 16.914 25.329 4.434 1.00 13.47 110 ASP A N 1
ATOM 764 C CA . ASP A 1 110 ? 17.690 26.183 3.544 1.00 13.68 110 ASP A CA 1
ATOM 765 C C . ASP A 1 110 ? 16.721 27.035 2.735 1.00 12.35 110 ASP A C 1
ATOM 766 O O . ASP A 1 110 ? 16.104 26.518 1.805 1.00 14.21 110 ASP A O 1
ATOM 771 N N . LEU A 1 111 ? 16.539 28.288 3.128 1.00 12.80 111 LEU A N 1
ATOM 772 C CA . LEU A 1 111 ? 15.553 29.148 2.453 1.00 11.70 111 LEU A CA 1
ATOM 773 C C . LEU A 1 111 ? 15.936 29.535 1.053 1.00 12.58 111 LEU A C 1
ATOM 774 O O . LEU A 1 111 ? 15.080 29.963 0.269 1.00 12.64 111 LEU A O 1
ATOM 779 N N . ARG A 1 112 ? 17.211 29.339 0.685 1.00 12.28 112 ARG A N 1
ATOM 780 C CA . ARG A 1 112 ? 17.601 29.618 -0.712 1.00 12.15 112 ARG A CA 1
ATOM 781 C C . ARG A 1 112 ? 17.056 28.478 -1.560 1.00 12.59 112 ARG A C 1
ATOM 782 O O . ARG A 1 112 ? 16.469 28.689 -2.628 1.00 12.85 112 ARG A O 1
ATOM 790 N N . HIS A 1 113 ? 17.156 27.255 -1.029 1.00 12.85 113 HIS A N 1
ATOM 791 C CA . HIS A 1 113 ? 16.644 26.073 -1.714 1.00 13.77 113 HIS A CA 1
ATOM 792 C C . HIS A 1 113 ? 15.112 26.075 -1.697 1.00 13.37 113 HIS A C 1
ATOM 793 O O . HIS A 1 113 ? 14.479 25.630 -2.651 1.00 14.17 113 HIS A O 1
ATOM 800 N N . PHE A 1 114 ? 14.539 26.610 -0.609 1.00 13.24 114 PHE A N 1
ATOM 801 C CA . PHE A 1 114 ? 13.086 26.714 -0.531 1.00 11.94 114 PHE A CA 1
ATOM 802 C C . PHE A 1 114 ? 12.578 27.651 -1.623 1.00 13.40 114 PHE A C 1
ATOM 803 O O . PHE A 1 114 ? 11.579 27.343 -2.284 1.00 13.66 114 PHE A O 1
ATOM 811 N N . ARG A 1 115 ? 13.221 28.785 -1.822 1.00 12.69 115 ARG A N 1
ATOM 812 C CA . ARG A 1 115 ? 12.825 29.716 -2.879 1.00 12.54 115 ARG A CA 1
ATOM 813 C C . ARG A 1 115 ? 12.902 29.014 -4.246 1.00 12.24 115 ARG A C 1
ATOM 814 O O . ARG A 1 115 ? 12.010 29.154 -5.088 1.00 12.80 115 ARG A O 1
ATOM 822 N N . TYR A 1 116 ? 13.985 28.264 -4.466 1.00 11.18 116 TYR A N 1
ATOM 823 C CA . TYR A 1 116 ? 14.125 27.508 -5.728 1.00 11.87 116 TYR A CA 1
ATOM 824 C C . TYR A 1 116 ? 12.913 26.589 -5.938 1.00 13.13 116 TYR A C 1
ATOM 825 O O . TYR A 1 116 ? 12.247 26.628 -6.984 1.00 13.87 116 TYR A O 1
ATOM 834 N N . ILE A 1 117 ? 12.578 25.805 -4.912 1.00 12.53 117 ILE A N 1
ATOM 835 C CA . ILE A 1 117 ? 11.439 24.887 -5.019 1.00 13.59 117 ILE A CA 1
ATOM 836 C C . ILE A 1 117 ? 10.158 25.639 -5.273 1.00 13.06 117 ILE A C 1
ATOM 837 O O . ILE A 1 117 ? 9.366 25.266 -6.167 1.00 14.61 117 ILE A O 1
ATOM 842 N N . VAL A 1 118 ? 9.910 26.722 -4.554 1.00 12.68 118 VAL A N 1
ATOM 843 C CA . VAL A 1 118 ? 8.652 27.480 -4.733 1.00 12.72 118 VAL A CA 1
ATOM 844 C C . VAL A 1 118 ? 8.568 28.123 -6.109 1.00 13.97 118 VAL A C 1
ATOM 845 O O . VAL A 1 118 ? 7.501 28.024 -6.754 1.00 15.11 118 VAL A O 1
ATOM 849 N N . ARG A 1 119 ? 9.682 28.671 -6.585 1.00 13.79 119 ARG A N 1
ATOM 850 C CA . ARG A 1 119 ? 9.685 29.284 -7.923 1.00 14.20 119 ARG A CA 1
ATOM 851 C C . ARG A 1 119 ? 9.404 28.217 -8.974 1.00 14.74 119 ARG A C 1
ATOM 852 O O . ARG A 1 119 ? 8.580 28.486 -9.863 1.00 15.58 119 ARG A O 1
ATOM 860 N N . GLU A 1 120 ? 10.043 27.061 -8.905 1.00 14.28 120 GLU A N 1
ATOM 861 C CA . GLU A 1 120 ? 9.822 25.995 -9.894 1.00 15.36 120 GLU A CA 1
ATOM 862 C C . GLU A 1 120 ? 8.420 25.432 -9.824 1.00 17.03 120 GLU A C 1
ATOM 863 O O . GLU A 1 120 ? 7.783 25.183 -10.864 1.00 18.40 120 GLU A O 1
ATOM 869 N N . LEU A 1 121 ? 7.874 25.271 -8.621 1.00 14.45 121 LEU A N 1
ATOM 870 C CA . LEU A 1 121 ? 6.500 24.793 -8.508 1.00 14.76 121 LEU A CA 1
ATOM 871 C C . 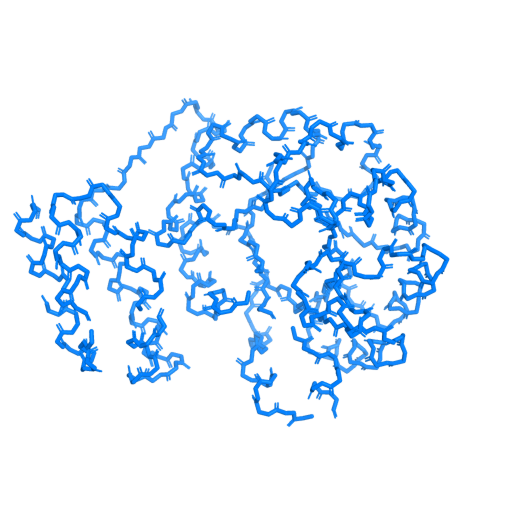LEU A 1 121 ? 5.518 25.797 -9.061 1.00 15.37 121 LEU A C 1
ATOM 872 O O . LEU A 1 121 ? 4.511 25.387 -9.695 1.00 16.51 121 LEU A O 1
ATOM 877 N N . ARG A 1 122 ? 5.745 27.085 -8.876 1.00 15.90 122 ARG A N 1
ATOM 878 C CA . ARG A 1 122 ? 4.825 28.117 -9.358 1.00 14.78 122 ARG A CA 1
ATOM 879 C C . ARG A 1 122 ? 4.658 27.969 -10.871 1.00 16.85 122 ARG A C 1
ATOM 880 O O . ARG A 1 122 ? 3.554 28.025 -11.380 1.00 16.71 122 ARG A O 1
ATOM 888 N N . LYS A 1 123 ? 5.780 27.709 -11.545 1.00 16.44 123 LYS A N 1
ATOM 889 C CA . LYS A 1 123 ? 5.698 27.523 -13.002 1.00 17.99 123 LYS A CA 1
ATOM 890 C C . LYS A 1 123 ? 4.891 26.310 -13.385 1.00 18.09 123 LYS A C 1
ATOM 891 O O . LYS A 1 123 ? 4.244 26.307 -14.464 1.00 19.50 123 LYS A O 1
ATOM 900 N N . SER A 1 124 ? 4.885 25.249 -12.566 1.00 18.24 124 SER A N 1
ATOM 901 C CA . SER A 1 124 ? 4.194 24.021 -12.866 1.00 18.18 124 SER A CA 1
ATOM 902 C C . SER A 1 124 ? 2.754 23.931 -12.389 1.00 18.01 124 SER A C 1
ATOM 903 O O . SER A 1 124 ? 2.036 23.051 -12.874 1.00 19.53 124 SER A O 1
ATOM 906 N N . VAL A 1 125 ? 2.344 24.794 -11.480 1.00 17.42 125 VAL A N 1
ATOM 907 C CA . VAL A 1 125 ? 0.942 24.746 -11.022 1.00 16.54 125 VAL A CA 1
ATOM 908 C C . VAL A 1 125 ? 0.170 25.717 -11.895 1.00 15.21 125 VAL A C 1
ATOM 909 O O . VAL A 1 125 ? 0.321 26.919 -11.826 1.00 16.94 125 VAL A O 1
ATOM 913 N N . SER A 1 126 ? -0.727 25.145 -12.736 1.00 17.75 126 SER A N 1
ATOM 914 C CA . SER A 1 126 ? -1.501 26.027 -13.597 1.00 18.00 126 SER A CA 1
ATOM 915 C C . SER A 1 126 ? -2.607 26.776 -12.886 1.00 19.01 126 SER A C 1
ATOM 916 O O . SER A 1 126 ? -2.905 27.921 -13.232 1.00 19.84 126 SER A O 1
ATOM 919 N N . GLY A 1 127 ? -3.165 26.191 -11.834 1.00 17.30 127 GLY A N 1
ATOM 920 C CA . GLY A 1 127 ? -4.256 26.820 -11.104 1.00 17.42 127 GLY A CA 1
ATOM 921 C C . GLY A 1 127 ? -3.773 27.539 -9.847 1.00 17.23 127 GLY A C 1
ATOM 922 O O . GLY A 1 127 ? -2.833 28.311 -9.856 1.00 17.40 127 GLY A O 1
ATOM 923 N N . LYS A 1 128 ? -4.475 27.253 -8.751 1.00 16.66 128 LYS A N 1
ATOM 924 C CA . LYS A 1 128 ? -4.160 27.868 -7.467 1.00 13.73 128 LYS A CA 1
ATOM 925 C C . LYS A 1 128 ? -3.017 27.087 -6.794 1.00 13.32 128 LYS A C 1
ATOM 926 O O . LYS A 1 128 ? -3.112 25.876 -6.663 1.00 13.22 128 LYS A O 1
ATOM 932 N N . PHE A 1 129 ? -1.987 27.846 -6.399 1.00 12.97 129 PHE A N 1
ATOM 933 C CA . PHE A 1 129 ? -0.854 27.225 -5.706 1.00 13.27 129 PHE A CA 1
ATOM 934 C C . PHE A 1 129 ? -0.783 27.808 -4.294 1.00 11.22 129 PHE A C 1
ATOM 935 O O . PHE A 1 129 ? -0.677 29.020 -4.094 1.00 13.74 129 PHE A O 1
ATOM 943 N N . SER A 1 130 ? -0.894 26.909 -3.304 1.00 11.82 130 SER A N 1
ATOM 944 C CA . SER A 1 130 ? -0.743 27.346 -1.924 1.00 10.55 130 SER A CA 1
ATOM 945 C C . SER A 1 130 ? 0.411 26.565 -1.304 1.00 10.55 130 SER A C 1
ATOM 946 O O . SER A 1 130 ? 0.864 25.553 -1.843 1.00 10.82 130 SER A O 1
ATOM 949 N N . VAL A 1 131 ? 0.837 27.077 -0.147 1.00 11.56 131 VAL A N 1
ATOM 950 C CA . VAL A 1 131 ? 1.897 26.401 0.616 1.00 11.47 131 VAL A CA 1
ATOM 951 C C . VAL A 1 131 ? 1.434 26.338 2.095 1.00 10.46 131 VAL A C 1
ATOM 952 O O . VAL A 1 131 ? 0.915 27.345 2.563 1.00 10.89 131 VAL A O 1
ATOM 956 N N . LYS A 1 132 ? 1.612 25.162 2.687 1.00 10.33 132 LYS A N 1
ATOM 957 C CA . LYS A 1 132 ? 1.274 25.028 4.120 1.00 9.69 132 LYS A CA 1
ATOM 958 C C . LYS A 1 132 ? 2.647 24.829 4.781 1.00 11.07 132 LYS A C 1
ATOM 959 O O . LYS A 1 132 ? 3.377 23.909 4.443 1.00 11.95 132 LYS A O 1
ATOM 965 N N . THR A 1 133 ? 2.921 25.693 5.745 1.00 9.80 133 THR A N 1
ATOM 966 C CA . THR A 1 133 ? 4.255 25.650 6.355 1.00 9.54 133 THR A CA 1
ATOM 967 C C . THR A 1 133 ? 4.226 26.010 7.815 1.00 11.02 133 THR A C 1
ATOM 968 O O . THR A 1 133 ? 3.176 25.922 8.457 1.00 10.97 133 THR A O 1
ATOM 972 N N . ARG A 1 134 ? 5.406 26.250 8.349 1.00 11.39 134 ARG A N 1
ATOM 973 C CA . ARG A 1 134 ? 5.575 26.588 9.773 1.00 10.83 134 ARG A CA 1
ATOM 974 C C . ARG A 1 134 ? 6.372 27.876 9.878 1.00 12.09 134 ARG A C 1
ATOM 975 O O . ARG A 1 134 ? 6.651 28.567 8.907 1.00 11.87 134 ARG A O 1
ATOM 983 N N . LEU A 1 135 ? 6.690 28.299 11.116 1.00 11.21 135 LEU A N 1
ATOM 984 C CA . LEU A 1 135 ? 7.394 29.533 11.324 1.00 11.02 135 LEU A CA 1
ATOM 985 C C . LEU A 1 135 ? 8.873 29.523 10.910 1.00 10.34 135 LEU A C 1
ATOM 986 O O . LEU A 1 135 ? 9.432 30.606 10.705 1.00 12.71 135 LEU A O 1
ATOM 991 N N . GLY A 1 136 ? 9.425 28.346 10.817 1.00 12.12 136 GLY A N 1
ATOM 992 C CA . GLY A 1 136 ? 10.850 28.204 10.469 1.00 11.79 136 GLY A CA 1
ATOM 993 C C . GLY A 1 136 ? 11.291 26.818 10.916 1.00 13.71 136 GLY A C 1
ATOM 994 O O . GLY A 1 136 ? 10.566 26.086 11.587 1.00 14.00 136 GLY A O 1
ATOM 995 N N . TRP A 1 137 ? 12.527 26.480 10.504 1.00 13.33 137 TRP A N 1
ATOM 996 C CA . TRP A 1 137 ? 13.071 25.180 10.847 1.00 14.22 137 TRP A CA 1
ATOM 997 C C . TRP A 1 137 ? 13.323 25.083 12.367 1.00 13.89 137 TRP A C 1
ATOM 998 O O . TRP A 1 137 ? 12.745 24.224 13.024 1.00 14.62 137 TRP A O 1
ATOM 1009 N N . GLU A 1 138 ? 14.181 25.960 12.865 1.00 17.27 138 GLU A N 1
ATOM 1010 C CA . GLU A 1 138 ? 14.471 25.881 14.323 1.00 17.76 138 GLU A CA 1
ATOM 1011 C C . GLU A 1 138 ? 14.267 27.195 15.012 1.00 18.37 138 GLU A C 1
ATOM 1012 O O . GLU A 1 138 ? 14.372 27.273 16.254 1.00 20.85 138 GLU A O 1
ATOM 1018 N N . LYS A 1 139 ? 14.007 28.268 14.287 1.00 17.97 139 LYS A N 1
ATOM 1019 C CA . LYS A 1 139 ? 13.745 29.570 14.875 1.00 17.71 139 LYS A CA 1
ATOM 1020 C C . LYS A 1 139 ? 12.672 30.249 14.019 1.00 16.51 139 LYS A C 1
ATOM 1021 O O . LYS A 1 139 ? 12.414 29.743 12.918 1.00 16.86 139 LYS A O 1
ATOM 1027 N N . ASN A 1 140 ? 12.079 31.294 14.561 1.00 16.29 140 ASN A N 1
ATOM 1028 C CA . ASN A 1 140 ? 11.052 32.003 13.821 1.00 15.58 140 ASN A CA 1
ATOM 1029 C C . ASN A 1 140 ? 11.704 32.818 12.698 1.00 15.58 140 ASN A C 1
ATOM 1030 O O . ASN A 1 140 ? 12.383 33.813 12.941 1.00 18.36 140 ASN A O 1
ATOM 1035 N N . GLU A 1 141 ? 11.446 32.373 11.477 1.00 14.63 141 GLU A N 1
ATOM 1036 C CA . GLU A 1 141 ? 11.920 33.026 10.262 1.00 13.46 141 GLU A CA 1
ATOM 1037 C C . GLU A 1 141 ? 10.718 33.286 9.349 1.00 12.73 141 GLU A C 1
ATOM 1038 O O . GLU A 1 141 ? 10.810 33.347 8.120 1.00 14.52 141 GLU A O 1
ATOM 1044 N N . VAL A 1 142 ? 9.544 33.501 9.978 1.00 13.10 142 VAL A N 1
ATOM 1045 C CA . VAL A 1 142 ? 8.321 33.652 9.186 1.00 13.40 142 VAL A CA 1
ATOM 1046 C C . VAL A 1 142 ? 8.289 34.849 8.278 1.00 14.77 142 VAL A C 1
ATOM 1047 O O . VAL A 1 142 ? 7.703 34.752 7.186 1.00 13.62 142 VAL A O 1
ATOM 1051 N N . GLU A 1 143 ? 8.910 35.989 8.651 1.00 15.42 143 GLU A N 1
ATOM 1052 C CA . GLU A 1 143 ? 8.861 37.125 7.712 1.00 17.32 143 GLU A CA 1
ATOM 1053 C C . GLU A 1 143 ? 9.597 36.793 6.421 1.00 15.47 143 GLU A C 1
ATOM 1054 O O . GLU A 1 143 ? 9.069 37.056 5.326 1.00 16.52 143 GLU A O 1
ATOM 1060 N N . GLU A 1 144 ? 10.724 36.093 6.525 1.00 14.70 144 GLU A N 1
ATOM 1061 C CA . GLU A 1 144 ? 11.481 35.726 5.334 1.00 15.76 144 GLU A CA 1
ATOM 1062 C C . GLU A 1 144 ? 10.742 34.685 4.516 1.00 15.23 144 GLU A C 1
ATOM 1063 O O . GLU A 1 144 ? 10.625 34.762 3.297 1.00 14.70 144 GLU A O 1
ATOM 1069 N N . ILE A 1 145 ? 10.181 33.687 5.226 1.00 12.68 145 ILE A N 1
ATOM 1070 C CA . ILE A 1 145 ? 9.457 32.618 4.516 1.00 11.29 145 ILE A CA 1
ATOM 1071 C C . ILE A 1 145 ? 8.258 33.217 3.790 1.00 11.99 145 ILE A C 1
ATOM 1072 O O . ILE A 1 145 ? 8.042 32.938 2.608 1.00 12.57 145 ILE A O 1
ATOM 1077 N N . TYR A 1 146 ? 7.521 34.100 4.465 1.00 11.76 146 TYR A N 1
ATOM 1078 C CA . TYR A 1 146 ? 6.348 34.715 3.863 1.00 13.49 146 TYR A CA 1
ATOM 1079 C C . TYR A 1 146 ? 6.726 35.576 2.656 1.00 13.75 146 TYR A C 1
ATOM 1080 O O . TYR A 1 146 ? 6.049 35.507 1.624 1.00 14.54 146 TYR A O 1
ATOM 1089 N N . ARG A 1 147 ? 7.848 36.291 2.805 1.00 14.21 147 ARG A N 1
ATOM 1090 C CA . ARG A 1 147 ? 8.318 37.144 1.695 1.00 14.89 147 ARG A CA 1
ATOM 1091 C C . ARG A 1 147 ? 8.642 36.298 0.477 1.00 14.75 147 ARG A C 1
ATOM 1092 O O . ARG A 1 147 ? 8.297 36.628 -0.681 1.00 15.24 147 ARG A O 1
ATOM 1100 N N . ILE A 1 148 ? 9.274 35.141 0.672 1.00 12.64 148 ILE A N 1
ATOM 1101 C CA . ILE A 1 148 ? 9.577 34.250 -0.446 1.00 12.32 148 ILE A CA 1
ATOM 1102 C C . ILE A 1 148 ? 8.294 33.852 -1.169 1.00 13.27 148 ILE A C 1
ATOM 1103 O O . ILE A 1 148 ? 8.184 33.890 -2.392 1.00 14.98 148 ILE A O 1
ATOM 1108 N N . LEU A 1 149 ? 7.310 33.371 -0.379 1.00 12.96 149 LEU A N 1
ATOM 1109 C CA . LEU A 1 149 ? 6.038 32.951 -0.961 1.00 12.08 149 LEU A CA 1
ATOM 1110 C C . LEU A 1 149 ? 5.348 34.066 -1.719 1.00 13.22 149 LEU A C 1
ATOM 1111 O O . LEU A 1 149 ? 4.887 33.811 -2.857 1.00 15.07 149 LEU A O 1
ATOM 1116 N N . VAL A 1 150 ? 5.216 35.244 -1.146 1.00 13.97 150 VAL A N 1
ATOM 1117 C CA . VAL A 1 150 ? 4.567 36.367 -1.843 1.00 15.05 150 VAL A CA 1
ATOM 1118 C C . VAL A 1 150 ? 5.332 36.728 -3.107 1.00 14.97 150 VAL A C 1
ATOM 1119 O O . VAL A 1 150 ? 4.730 36.805 -4.195 1.00 16.90 150 VAL A O 1
ATOM 1123 N N . GLU A 1 151 ? 6.656 36.843 -2.992 1.00 14.91 151 GLU A N 1
ATOM 1124 C CA . GLU A 1 151 ? 7.457 37.219 -4.158 1.00 15.97 151 GLU A CA 1
ATOM 1125 C C . GLU A 1 151 ? 7.405 36.226 -5.285 1.00 15.99 151 GLU A C 1
ATOM 1126 O O . GLU A 1 151 ? 7.498 36.606 -6.483 1.00 18.76 151 GLU A O 1
ATOM 1132 N N . GLU A 1 152 ? 7.315 34.938 -4.987 1.00 14.74 152 GLU A N 1
ATOM 1133 C CA . GLU A 1 152 ? 7.298 33.888 -5.991 1.00 15.22 152 GLU A CA 1
ATOM 1134 C C . GLU A 1 152 ? 5.907 33.595 -6.560 1.00 15.07 152 GLU A C 1
ATOM 1135 O O . GLU A 1 152 ? 5.745 32.584 -7.252 1.00 17.07 152 GLU A O 1
ATOM 1141 N N . GLY A 1 153 ? 4.923 34.389 -6.162 1.00 14.87 153 GLY A N 1
ATOM 1142 C CA . GLY A 1 153 ? 3.588 34.235 -6.727 1.00 14.62 153 GLY A CA 1
ATOM 1143 C C . GLY A 1 153 ? 2.676 33.206 -6.126 1.00 15.78 153 GLY A C 1
ATOM 1144 O O . GLY A 1 153 ? 1.688 32.827 -6.769 1.00 15.14 153 GLY A O 1
ATOM 1145 N N . VAL A 1 154 ? 2.974 32.792 -4.888 1.00 15.31 154 VAL A N 1
ATOM 1146 C CA . VAL A 1 154 ? 2.075 31.825 -4.221 1.00 14.52 154 VAL A CA 1
ATOM 1147 C C . VAL A 1 154 ? 0.738 32.527 -4.003 1.00 13.62 154 VAL A C 1
ATOM 1148 O O . VAL A 1 154 ? 0.688 33.722 -3.705 1.00 14.55 154 VAL A O 1
ATOM 1152 N N . ASP A 1 155 ? -0.354 31.792 -4.170 1.00 13.05 155 ASP A N 1
ATOM 1153 C CA . ASP A 1 155 ? -1.670 32.403 -4.044 1.00 13.64 155 ASP A CA 1
ATOM 1154 C C . ASP A 1 155 ? -2.215 32.506 -2.631 1.00 15.27 155 ASP A C 1
ATOM 1155 O O . ASP A 1 155 ? -3.022 33.424 -2.388 1.00 14.60 155 ASP A O 1
ATOM 1160 N N . GLU A 1 156 ? -1.953 31.519 -1.785 1.00 14.13 156 GLU A N 1
ATOM 1161 C CA . GLU A 1 156 ? -2.463 31.480 -0.425 1.00 13.24 156 GLU A CA 1
ATOM 1162 C C . GLU A 1 156 ? -1.446 30.743 0.470 1.00 12.79 156 GLU A C 1
ATOM 1163 O O . GLU A 1 156 ? -0.715 29.886 -0.024 1.00 12.27 156 GLU A O 1
ATOM 1169 N N . VAL A 1 157 ? -1.424 31.066 1.743 1.00 11.65 157 VAL A N 1
ATOM 1170 C CA . VAL A 1 157 ? -0.480 30.421 2.676 1.00 11.69 157 VAL A CA 1
ATOM 1171 C C . VAL A 1 157 ? -1.178 29.998 3.966 1.00 11.23 157 VAL A C 1
ATOM 1172 O O . VAL A 1 157 ? -1.997 30.759 4.502 1.00 11.40 157 VAL A O 1
ATOM 1179 N N . PHE A 1 158 ? -0.836 28.805 4.440 1.00 10.78 158 PHE A N 1
ATOM 1180 C CA . PHE A 1 158 ? -1.403 28.239 5.675 1.00 10.25 158 PHE A CA 1
ATOM 1181 C C . PHE A 1 158 ? -0.234 28.047 6.637 1.00 10.20 158 PHE A C 1
ATOM 1182 O O . PHE A 1 158 ? 0.753 27.456 6.192 1.00 10.99 158 PHE A O 1
ATOM 1190 N N . ILE A 1 159 ? -0.293 28.679 7.813 1.00 10.16 159 ILE A N 1
ATOM 1191 C CA . ILE A 1 159 ? 0.882 28.572 8.693 1.00 8.95 159 ILE A CA 1
ATOM 1192 C C . ILE A 1 159 ? 0.521 28.015 10.072 1.00 9.71 159 ILE A C 1
ATOM 1193 O O . ILE A 1 159 ? -0.238 28.669 10.791 1.00 12.01 159 ILE A O 1
ATOM 1198 N N . HIS A 1 160 ? 1.141 26.883 10.366 1.00 9.92 160 HIS A N 1
ATOM 1199 C CA . HIS A 1 160 ? 1.008 26.295 11.726 1.00 10.51 160 HIS A CA 1
ATOM 1200 C C . HIS A 1 160 ? 2.080 27.102 12.493 1.00 10.20 160 HIS A C 1
ATOM 1201 O O . HIS A 1 160 ? 3.264 27.019 12.151 1.00 11.87 160 HIS A O 1
ATOM 1208 N N . THR A 1 161 ? 1.656 27.847 13.502 1.00 11.21 161 THR A N 1
ATOM 1209 C CA . THR A 1 161 ? 2.565 28.734 14.206 1.00 10.57 161 THR A CA 1
ATOM 1210 C C . THR A 1 161 ? 3.467 28.110 15.256 1.00 11.89 161 THR A C 1
ATOM 1211 O O . THR A 1 161 ? 3.494 28.501 16.424 1.00 11.80 161 THR A O 1
ATOM 1215 N N . ARG A 1 162 ? 4.297 27.189 14.796 1.00 10.57 162 ARG A N 1
ATOM 1216 C CA . ARG A 1 162 ? 5.312 26.525 15.586 1.00 10.12 162 ARG A CA 1
ATOM 1217 C C . ARG A 1 162 ? 6.530 26.358 14.648 1.00 11.31 162 ARG A C 1
ATOM 1218 O O . ARG A 1 162 ? 6.353 26.528 13.433 1.00 11.70 162 ARG A O 1
ATOM 1226 N N . THR A 1 163 ? 7.708 26.208 15.215 1.00 12.10 163 THR A N 1
ATOM 1227 C CA . THR A 1 163 ? 8.860 25.902 14.330 1.00 11.87 163 THR A CA 1
ATOM 1228 C C . THR A 1 163 ? 8.814 24.408 14.083 1.00 11.87 163 THR A C 1
ATOM 1229 O O . THR A 1 163 ? 8.107 23.648 14.756 1.00 12.95 163 THR A O 1
ATOM 1233 N N . VAL A 1 164 ? 9.534 23.885 13.074 1.00 12.60 164 VAL A N 1
ATOM 1234 C CA . VAL A 1 164 ? 9.531 22.469 12.782 1.00 13.09 164 VAL A CA 1
ATOM 1235 C C . VAL A 1 164 ? 10.132 21.638 13.921 1.00 13.67 164 VAL A C 1
ATOM 1236 O O . VAL A 1 164 ? 9.510 20.655 14.315 1.00 14.83 164 VAL A O 1
ATOM 1240 N N . VAL A 1 165 ? 11.193 22.169 14.544 1.00 14.33 165 VAL A N 1
ATOM 1241 C CA . VAL A 1 165 ? 11.845 21.397 15.610 1.00 15.79 165 VAL A CA 1
ATOM 1242 C C . VAL A 1 165 ? 10.945 21.179 16.800 1.00 16.21 165 VAL A C 1
ATOM 1243 O O . VAL A 1 165 ? 11.034 20.145 17.490 1.00 18.25 165 VAL A O 1
ATOM 1247 N N . GLN A 1 166 ? 10.010 22.113 17.031 1.00 14.91 166 GLN A N 1
ATOM 1248 C CA . GLN A 1 166 ? 9.105 21.925 18.162 1.00 14.30 166 GLN A CA 1
ATOM 1249 C C . GLN A 1 166 ? 8.143 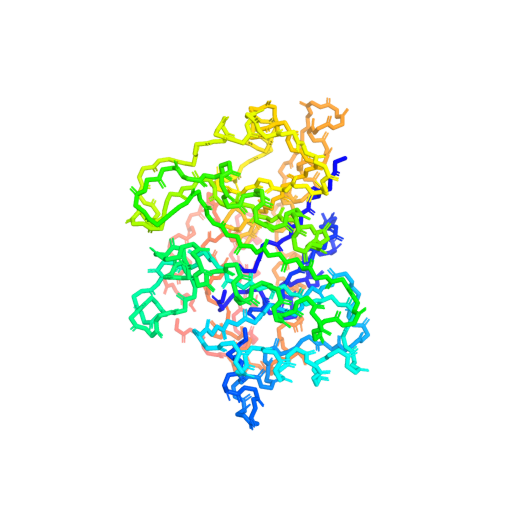20.761 17.993 1.00 14.01 166 GLN A C 1
ATOM 1250 O O . GLN A 1 166 ? 7.639 20.234 19.000 1.00 13.63 166 GLN A O 1
ATOM 1256 N N . SER A 1 167 ? 7.860 20.326 16.770 1.00 14.66 167 SER A N 1
ATOM 1257 C CA . SER A 1 167 ? 6.865 19.287 16.533 1.00 14.96 167 SER A CA 1
ATOM 1258 C C . SER A 1 167 ? 5.553 19.722 17.194 1.00 14.48 167 SER A C 1
ATOM 1259 O O . SER A 1 167 ? 5.048 20.778 16.799 1.00 15.11 167 SER A O 1
ATOM 1264 N N . PHE A 1 168 ? 5.026 18.981 18.174 1.00 13.59 168 PHE A N 1
ATOM 1265 C CA . PHE A 1 168 ? 3.790 19.400 18.825 1.00 13.49 168 PHE A CA 1
ATOM 1266 C C . PHE A 1 168 ? 4.024 19.860 20.272 1.00 13.93 168 PHE A C 1
ATOM 1267 O O . PHE A 1 168 ? 3.054 19.999 21.018 1.00 13.22 168 PHE A O 1
ATOM 1275 N N . THR A 1 169 ? 5.264 20.132 20.619 1.00 14.02 169 THR A N 1
ATOM 1276 C CA . THR A 1 169 ? 5.631 20.656 21.931 1.00 14.17 169 THR A CA 1
ATOM 1277 C C . THR A 1 169 ? 5.580 22.171 21.898 1.00 13.66 169 THR A C 1
ATOM 1278 O O . THR A 1 169 ? 5.428 22.805 20.831 1.00 14.14 169 THR A O 1
ATOM 1282 N N . GLY A 1 170 ? 5.661 22.847 23.041 1.00 13.06 170 GLY A N 1
ATOM 1283 C CA . GLY A 1 170 ? 5.554 24.309 23.100 1.00 13.48 170 GLY A CA 1
ATOM 1284 C C . GLY A 1 170 ? 4.112 24.696 22.699 1.00 12.16 170 GLY A C 1
ATOM 1285 O O . GLY A 1 170 ? 3.233 23.839 22.757 1.00 14.28 170 GLY A O 1
ATOM 1286 N N . ARG A 1 171 ? 3.905 25.967 22.410 1.00 11.84 171 ARG A N 1
ATOM 1287 C CA . ARG A 1 171 ? 2.542 26.350 22.040 1.00 10.87 171 ARG A CA 1
ATOM 1288 C C . ARG A 1 171 ? 2.514 26.991 20.670 1.00 12.61 171 ARG A C 1
ATOM 1289 O O . ARG A 1 171 ? 3.521 27.426 20.152 1.00 13.82 171 ARG A O 1
ATOM 1297 N N . ALA A 1 172 ? 1.299 26.949 20.074 1.00 11.60 172 ALA A N 1
ATOM 1298 C CA . ALA A 1 172 ? 1.148 27.663 18.798 1.00 11.98 172 ALA A CA 1
ATOM 1299 C C . ALA A 1 172 ? 1.187 29.153 19.117 1.00 11.79 172 ALA A C 1
ATOM 1300 O O . ALA A 1 172 ? 0.344 29.681 19.853 1.00 12.86 172 ALA A O 1
ATOM 1302 N N . GLU A 1 173 ? 2.186 29.832 18.562 1.00 11.99 173 GLU A N 1
ATOM 1303 C CA . GLU A 1 173 ? 2.371 31.245 18.829 1.00 11.99 173 GLU A CA 1
ATOM 1304 C C . GLU A 1 173 ? 1.666 32.079 17.789 1.00 11.97 173 GLU A C 1
ATOM 1305 O O . GLU A 1 173 ? 2.305 32.628 16.882 1.00 13.22 173 GLU A O 1
ATOM 1311 N N . TRP A 1 174 ? 0.357 32.193 17.893 1.00 12.08 174 TRP A N 1
ATOM 1312 C CA . TRP A 1 174 ? -0.491 32.891 16.944 1.00 11.44 174 TRP A CA 1
ATOM 1313 C C . TRP A 1 174 ? -0.040 34.308 16.643 1.00 12.75 174 TRP A C 1
ATOM 1314 O O . TRP A 1 174 ? -0.107 34.741 15.470 1.00 13.22 174 TRP A O 1
ATOM 1325 N N . LYS A 1 175 ? 0.446 35.017 17.675 1.00 13.02 175 LYS A N 1
ATOM 1326 C CA . LYS A 1 175 ? 0.861 36.405 17.471 1.00 14.98 175 LYS A CA 1
ATOM 1327 C C . LYS A 1 175 ? 2.056 36.542 16.550 1.00 14.58 175 LYS A C 1
ATOM 1328 O O . LYS A 1 175 ? 2.226 37.635 15.995 1.00 15.45 175 LYS A O 1
ATOM 1332 N N . ALA A 1 176 ? 2.793 35.475 16.247 1.00 14.23 176 ALA A N 1
ATOM 1333 C CA . ALA A 1 176 ? 3.917 35.551 15.341 1.00 14.15 176 ALA A CA 1
ATOM 1334 C C . ALA A 1 176 ? 3.491 36.021 13.951 1.00 14.15 176 ALA A C 1
ATOM 1335 O O . ALA A 1 176 ? 4.333 36.607 13.271 1.00 15.07 176 ALA A O 1
ATOM 1337 N N . LEU A 1 177 ? 2.239 35.803 13.552 1.00 12.31 177 LEU A N 1
ATOM 1338 C CA . LEU A 1 177 ? 1.849 36.244 12.220 1.00 13.11 177 LEU A CA 1
ATOM 1339 C C . LEU A 1 177 ? 1.384 37.678 12.172 1.00 15.37 177 LEU A C 1
ATOM 1340 O O . LEU A 1 177 ? 1.132 38.196 11.079 1.00 15.16 177 LEU A O 1
ATOM 1345 N N . SER A 1 178 ? 1.293 38.342 13.323 1.00 16.16 178 SER A N 1
ATOM 1346 C CA . SER A 1 178 ? 0.791 39.704 13.334 1.00 18.29 178 SER A CA 1
ATOM 1347 C C . SER A 1 178 ? 1.733 40.680 12.637 1.00 19.48 178 SER A C 1
ATOM 1348 O O . SER A 1 178 ? 1.221 41.636 12.048 1.00 24.31 178 SER A O 1
ATOM 1353 N N . VAL A 1 179 ? 3.007 40.372 12.601 1.00 19.78 179 VAL A N 1
ATOM 1354 C CA . VAL A 1 179 ? 3.992 41.222 11.927 1.00 20.89 179 VAL A CA 1
ATOM 1355 C C . VAL A 1 179 ? 3.829 41.180 10.413 1.00 21.28 179 VAL A C 1
ATOM 1356 O O . VAL A 1 179 ? 4.327 42.101 9.735 1.00 22.46 179 VAL A O 1
ATOM 1360 N N . LEU A 1 180 ? 3.182 40.154 9.862 1.00 18.43 180 LEU A N 1
ATOM 1361 C CA . LEU A 1 180 ? 3.045 40.064 8.435 1.00 19.31 180 LEU A CA 1
ATOM 1362 C C . LEU A 1 180 ? 1.987 40.978 7.825 1.00 20.59 180 LEU A C 1
ATOM 1363 O O . LEU A 1 180 ? 0.890 41.097 8.340 1.00 21.31 180 LEU A O 1
ATOM 1368 N N . GLU A 1 181 ? 2.411 41.661 6.751 1.00 22.15 181 GLU A N 1
ATOM 1369 C CA . GLU A 1 181 ? 1.425 42.462 6.007 1.00 24.13 181 GLU A CA 1
ATOM 1370 C C . GLU A 1 181 ? 0.814 41.406 5.060 1.00 22.93 181 GLU A C 1
ATOM 1371 O O . GLU A 1 181 ? 1.502 40.897 4.162 1.00 23.78 181 GLU A O 1
ATOM 1377 N N . LYS A 1 182 ? -0.430 41.042 5.302 1.00 22.73 182 LYS A N 1
ATOM 1378 C CA . LYS A 1 182 ? -1.069 39.978 4.547 1.00 22.61 182 LYS A CA 1
ATOM 1379 C C . LYS A 1 182 ? -1.437 40.362 3.128 1.00 22.54 182 LYS A C 1
ATOM 1380 O O . LYS A 1 182 ? -2.621 40.552 2.824 1.00 23.73 182 LYS A O 1
ATOM 1386 N N . ARG A 1 183 ? -0.471 40.303 2.223 1.00 22.16 183 ARG A N 1
ATOM 1387 C CA . ARG A 1 183 ? -0.721 40.631 0.816 1.00 24.25 183 ARG A CA 1
ATOM 1388 C C . ARG A 1 183 ? -1.465 39.545 0.084 1.00 22.95 183 ARG A C 1
ATOM 1389 O O . ARG A 1 183 ? -2.013 39.779 -1.011 1.00 24.96 183 ARG A O 1
ATOM 1392 N N . ILE A 1 184 ? -1.496 38.318 0.595 1.00 21.35 184 ILE A N 1
ATOM 1393 C CA . ILE A 1 184 ? -2.251 37.220 -0.023 1.00 18.51 184 ILE A CA 1
ATOM 1394 C C . ILE A 1 184 ? -3.063 36.576 1.123 1.00 17.51 184 ILE A C 1
ATOM 1395 O O . ILE A 1 184 ? -2.678 36.840 2.271 1.00 17.92 184 ILE A O 1
ATOM 1400 N N . PRO A 1 185 ? -4.076 35.818 0.825 1.00 17.59 185 PRO A N 1
ATOM 1401 C CA . PRO A 1 185 ? -4.897 35.173 1.873 1.00 15.87 185 PRO A CA 1
ATOM 1402 C C . PRO A 1 185 ? -3.964 34.344 2.748 1.00 15.15 185 PRO A C 1
ATOM 1403 O O . PRO A 1 185 ? -3.240 33.504 2.221 1.00 15.24 185 PRO A O 1
ATOM 1407 N N . THR A 1 186 ? -4.001 34.568 4.053 1.00 12.71 186 THR A N 1
ATOM 1408 C CA . THR A 1 186 ? -3.073 33.918 4.992 1.00 13.65 186 THR A CA 1
ATOM 1409 C C . THR A 1 186 ? -3.881 33.325 6.139 1.00 13.08 186 THR A C 1
ATOM 1410 O O . THR A 1 186 ? -4.750 33.984 6.712 1.00 13.65 186 THR A O 1
ATOM 1414 N N . PHE A 1 187 ? -3.649 32.048 6.392 1.00 11.94 187 PHE A N 1
ATOM 1415 C CA . PHE A 1 187 ? -4.440 31.331 7.404 1.00 11.86 187 PHE A CA 1
ATOM 1416 C C . PHE A 1 187 ? -3.593 30.842 8.566 1.00 12.51 187 PHE A C 1
ATOM 1417 O O . PHE A 1 187 ? -2.459 30.421 8.349 1.00 12.25 187 PHE A O 1
ATOM 1425 N N . VAL A 1 188 ? -4.138 30.894 9.758 1.00 11.29 188 VAL A N 1
ATOM 1426 C CA . VAL A 1 188 ? -3.443 30.448 10.972 1.00 11.73 188 VAL A CA 1
ATOM 1427 C C . VAL A 1 188 ? -3.887 29.040 11.363 1.00 12.68 188 VAL A C 1
ATOM 1428 O O . VAL A 1 188 ? -5.054 28.647 11.207 1.00 12.87 188 VAL A O 1
ATOM 1432 N N . SER A 1 189 ? -2.939 28.289 11.936 1.00 11.37 189 SER A N 1
ATOM 1433 C CA . SER A 1 189 ? -3.191 26.921 12.400 1.00 12.28 189 SER A CA 1
ATOM 1434 C C . SER A 1 189 ? -2.357 26.660 13.660 1.00 11.57 189 SER A C 1
ATOM 1435 O O . SER A 1 189 ? -1.356 27.329 13.886 1.00 11.83 189 SER A O 1
ATOM 1438 N N . GLY A 1 190 ? -2.887 25.753 14.497 1.00 9.82 190 GLY A N 1
ATOM 1439 C CA . GLY A 1 190 ? -2.135 25.359 15.706 1.00 10.32 190 GLY A CA 1
ATOM 1440 C C . GLY A 1 190 ? -2.979 25.550 16.971 1.00 9.82 190 GLY A C 1
ATOM 1441 O O . GLY A 1 190 ? -3.411 26.661 17.246 1.00 10.80 190 GLY A O 1
ATOM 1442 N N . ASP A 1 191 ? -3.128 24.475 17.736 1.00 9.15 191 ASP A N 1
ATOM 1443 C CA . ASP A 1 191 ? -3.844 24.472 18.993 1.00 10.11 191 ASP A CA 1
ATOM 1444 C C . ASP A 1 191 ? -5.255 25.005 18.914 1.00 11.48 191 ASP A C 1
ATOM 1445 O O . ASP A 1 191 ? -5.758 25.588 19.885 1.00 11.59 191 ASP A O 1
ATOM 1450 N N . ILE A 1 192 ? -5.965 24.737 17.817 1.00 10.36 192 ILE A N 1
ATOM 1451 C CA . ILE A 1 192 ? -7.348 25.240 17.697 1.00 10.71 192 ILE A CA 1
ATOM 1452 C C . ILE A 1 192 ? -8.316 24.128 18.029 1.00 10.72 192 ILE A C 1
ATOM 1453 O O . ILE A 1 192 ? -8.680 23.247 17.234 1.00 10.84 192 ILE A O 1
ATOM 1458 N N . PHE A 1 193 ? -8.742 24.099 19.302 1.00 11.50 193 PHE A N 1
ATOM 1459 C CA . PHE A 1 193 ? -9.633 23.059 19.771 1.00 11.02 193 PHE A CA 1
ATOM 1460 C C . PHE A 1 193 ? -11.047 23.524 20.050 1.00 12.47 193 PHE A C 1
ATOM 1461 O O . PHE A 1 193 ? -11.938 22.681 20.179 1.00 15.04 193 PHE A O 1
ATOM 1469 N N . THR A 1 194 ? -11.253 24.811 20.280 1.00 11.67 194 THR A N 1
ATOM 1470 C CA . THR A 1 194 ? -12.613 25.322 20.528 1.00 11.70 194 THR A CA 1
ATOM 1471 C C . THR A 1 194 ? -12.813 26.597 19.736 1.00 11.67 194 THR A C 1
ATOM 1472 O O . THR A 1 194 ? -11.907 27.236 19.214 1.00 11.44 194 THR A O 1
ATOM 1476 N N . PRO A 1 195 ? -14.054 27.095 19.677 1.00 11.47 195 PRO A N 1
ATOM 1477 C CA . PRO A 1 195 ? -14.320 28.358 19.012 1.00 11.92 195 PRO A CA 1
ATOM 1478 C C . PRO A 1 195 ? -13.563 29.495 19.681 1.00 11.90 195 PRO A C 1
ATOM 1479 O O . PRO A 1 195 ? -13.194 30.468 19.023 1.00 13.38 195 PRO A O 1
ATOM 1483 N N . GLU A 1 196 ? -13.413 29.440 21.019 1.00 13.53 196 GLU A N 1
ATOM 1484 C CA . GLU A 1 196 ? -12.664 30.476 21.723 1.00 13.78 196 GLU A CA 1
ATOM 1485 C C . GLU A 1 196 ? -11.207 30.511 21.237 1.00 12.55 196 GLU A C 1
ATOM 1486 O O . GLU A 1 196 ? -10.665 31.616 21.083 1.00 13.21 196 GLU A O 1
ATOM 1492 N N . ASP A 1 197 ? -10.607 29.342 21.001 1.00 12.36 197 ASP A N 1
ATOM 1493 C CA . ASP A 1 197 ? -9.249 29.297 20.470 1.00 11.00 197 ASP A CA 1
ATOM 1494 C C . ASP A 1 197 ? -9.218 29.925 19.070 1.00 11.56 197 ASP A C 1
ATOM 1495 O O . ASP A 1 197 ? -8.341 30.679 18.679 1.00 13.52 197 ASP A O 1
ATOM 1500 N N . ALA A 1 198 ? -10.261 29.593 18.281 1.00 10.33 198 ALA A N 1
ATOM 1501 C CA . ALA A 1 198 ? -10.319 30.099 16.923 1.00 11.67 198 ALA A CA 1
ATOM 1502 C C . ALA A 1 198 ? -10.357 31.620 16.884 1.00 11.68 198 ALA A C 1
ATOM 1503 O O . ALA A 1 198 ? -9.654 32.271 16.118 1.00 13.78 198 ALA A O 1
ATOM 1505 N N . LYS A 1 199 ? -11.195 32.206 17.750 1.00 13.24 199 LYS A N 1
ATOM 1506 C CA . LYS A 1 199 ? -11.323 33.659 17.794 1.00 13.62 199 LYS A CA 1
ATOM 1507 C C . LYS A 1 199 ? -10.035 34.321 18.258 1.00 13.68 199 LYS A C 1
ATOM 1508 O O . LYS A 1 199 ? -9.605 35.306 17.653 1.00 14.90 199 LYS A O 1
ATOM 1516 N N . ARG A 1 200 ? -9.378 33.757 19.255 1.00 13.16 200 ARG A N 1
ATOM 1517 C CA . ARG A 1 200 ? -8.138 34.351 19.759 1.00 13.47 200 ARG A CA 1
ATOM 1518 C C . ARG A 1 200 ? -7.033 34.215 18.727 1.00 13.61 200 ARG A C 1
ATOM 1519 O O . ARG A 1 200 ? -6.264 35.167 18.508 1.00 14.14 200 ARG A O 1
ATOM 1527 N N . ALA A 1 201 ? -6.960 33.078 18.032 1.00 12.60 201 ALA A N 1
ATOM 1528 C CA . ALA A 1 201 ? -5.932 32.870 17.020 1.00 11.01 201 ALA A CA 1
ATOM 1529 C C . ALA A 1 201 ? -6.092 33.894 15.887 1.00 12.53 201 ALA A C 1
ATOM 1530 O O . ALA A 1 201 ? -5.103 34.454 15.416 1.00 13.74 201 ALA A O 1
ATOM 1532 N N . LEU A 1 202 ? -7.342 34.124 15.490 1.00 13.11 202 LEU A N 1
ATOM 1533 C CA . LEU A 1 202 ? -7.589 35.118 14.441 1.00 14.45 202 LEU A CA 1
ATOM 1534 C C . LEU A 1 202 ? -7.185 36.515 14.908 1.00 16.56 202 LEU A C 1
ATOM 1535 O O . LEU A 1 202 ? -6.571 37.277 14.144 1.00 17.73 202 LEU A O 1
ATOM 1540 N N . GLU A 1 203 ? -7.568 36.856 16.132 1.00 16.55 203 GLU A N 1
ATOM 1541 C CA . GLU A 1 203 ? -7.264 38.176 16.677 1.00 18.59 203 GLU A CA 1
ATOM 1542 C C . GLU A 1 203 ? -5.776 38.435 16.846 1.00 18.17 203 GLU A C 1
ATOM 1543 O O . GLU A 1 203 ? -5.251 39.479 16.446 1.00 21.49 203 GLU A O 1
ATOM 1549 N N . GLU A 1 204 ? -5.057 37.439 17.347 1.00 16.84 204 GLU A N 1
ATOM 1550 C CA . GLU A 1 204 ? -3.624 37.634 17.560 1.00 16.86 204 GLU A CA 1
ATOM 1551 C C . GLU A 1 204 ? -2.832 37.565 16.270 1.00 17.63 204 GLU A C 1
ATOM 1552 O O . GLU A 1 204 ? -1.856 38.302 16.139 1.00 18.70 204 GLU A O 1
ATOM 1558 N N . SER A 1 205 ? -3.283 36.719 15.344 1.00 15.72 205 SER A N 1
ATOM 1559 C CA . SER A 1 205 ? -2.482 36.599 14.112 1.00 16.47 205 SER A CA 1
ATOM 1560 C C . SER A 1 205 ? -2.821 37.644 13.072 1.00 17.26 205 SER A C 1
ATOM 1561 O O . SER A 1 205 ? -2.010 37.838 12.168 1.00 17.98 205 SER A O 1
ATOM 1564 N N . GLY A 1 206 ? -4.032 38.167 13.086 1.00 17.17 206 GLY A N 1
ATOM 1565 C CA . GLY A 1 206 ? -4.494 39.125 12.064 1.00 18.73 206 GLY A CA 1
ATOM 1566 C C . GLY A 1 206 ? -4.769 38.436 10.742 1.00 19.70 206 GLY A C 1
ATOM 1567 O O . GLY A 1 206 ? -4.869 39.082 9.682 1.00 21.78 206 GLY A O 1
ATOM 1568 N N . CYS A 1 207 ? -4.996 37.112 10.736 1.00 18.06 207 CYS A N 1
ATOM 1569 C CA . CYS A 1 207 ? -5.227 36.323 9.558 1.00 18.11 207 CYS A CA 1
ATOM 1570 C C . CYS A 1 207 ? -6.620 36.368 8.958 1.00 19.74 207 CYS A C 1
ATOM 1571 O O . CYS A 1 207 ? -7.557 36.728 9.626 1.00 20.31 207 CYS A O 1
ATOM 1574 N N . ASP A 1 208 ? -6.720 35.898 7.717 1.00 19.16 208 ASP A N 1
ATOM 1575 C CA . ASP A 1 208 ? -7.965 35.895 6.960 1.00 19.09 208 ASP A CA 1
ATOM 1576 C C . ASP A 1 208 ? -8.819 34.691 7.239 1.00 18.05 208 ASP A C 1
ATOM 1577 O O . ASP A 1 208 ? -9.994 34.612 6.844 1.00 20.74 208 ASP A O 1
ATOM 1582 N N . GLY A 1 209 ? -8.287 33.749 8.030 1.00 15.86 209 GLY A N 1
ATOM 1583 C CA . GLY A 1 209 ? -9.059 32.525 8.254 1.00 14.05 209 GLY A CA 1
ATOM 1584 C C . GLY A 1 209 ? -8.159 31.578 9.056 1.00 12.45 209 GLY A C 1
ATOM 1585 O O . GLY A 1 209 ? -7.049 31.949 9.421 1.00 12.68 209 GLY A O 1
ATOM 1586 N N . LEU A 1 210 ? -8.694 30.381 9.293 1.00 13.18 210 LEU A N 1
ATOM 1587 C CA . LEU A 1 210 ? -7.892 29.442 10.087 1.00 12.75 210 LEU A CA 1
ATOM 1588 C C . LEU A 1 210 ? -8.201 28.009 9.644 1.00 11.93 210 LEU A C 1
ATOM 1589 O O . LEU A 1 210 ? -9.152 27.736 8.931 1.00 11.80 210 LEU A O 1
ATOM 1594 N N . LEU A 1 211 ? -7.332 27.097 10.107 1.00 10.62 211 LEU A N 1
ATOM 1595 C CA . LEU A 1 211 ? -7.574 25.684 9.870 1.00 9.77 211 LEU A CA 1
ATOM 1596 C C . LEU A 1 211 ? -7.823 24.969 11.214 1.00 10.58 211 LEU A C 1
ATOM 1597 O O . LEU A 1 211 ? -7.265 25.374 12.226 1.00 12.42 211 LEU A O 1
ATOM 1602 N N . VAL A 1 212 ? -8.679 23.961 11.164 1.00 10.38 212 VAL A N 1
ATOM 1603 C CA . VAL A 1 212 ? -8.926 23.100 12.337 1.00 10.61 212 VAL A CA 1
ATOM 1604 C C . VAL A 1 212 ? -8.364 21.724 11.947 1.00 11.56 212 VAL A C 1
ATOM 1605 O O . VAL A 1 212 ? -8.613 21.226 10.823 1.00 11.75 212 VAL A O 1
ATOM 1609 N N . ALA A 1 213 ? -7.608 21.146 12.851 1.00 10.33 213 ALA A N 1
ATOM 1610 C CA . ALA A 1 213 ? -6.975 19.856 12.664 1.00 10.28 213 ALA A CA 1
ATOM 1611 C C . ALA A 1 213 ? -7.347 18.893 13.773 1.00 10.62 213 ALA A C 1
ATOM 1612 O O . ALA A 1 213 ? -8.432 18.293 13.733 1.00 10.65 213 ALA A O 1
ATOM 1614 N N . ARG A 1 214 ? -6.492 18.786 14.813 1.00 10.56 214 ARG A N 1
ATOM 1615 C CA . ARG A 1 214 ? -6.802 17.839 15.877 1.00 11.41 214 ARG A CA 1
ATOM 1616 C C . ARG A 1 214 ? -8.142 18.129 16.509 1.00 11.43 214 ARG A C 1
ATOM 1617 O O . ARG A 1 214 ? -8.810 17.190 16.966 1.00 12.94 214 ARG A O 1
ATOM 1625 N N . GLY A 1 215 ? -8.543 19.384 16.590 1.00 11.60 215 GLY A N 1
ATOM 1626 C CA . GLY A 1 215 ? -9.803 19.821 17.165 1.00 11.21 215 GLY A CA 1
ATOM 1627 C C . GLY A 1 215 ? -11.022 19.309 16.429 1.00 11.68 215 GLY A C 1
ATOM 1628 O O . GLY A 1 215 ? -12.134 19.371 16.973 1.00 13.38 215 GLY A O 1
ATOM 1629 N N . ALA A 1 216 ? -10.865 18.843 15.186 1.00 11.36 216 ALA A N 1
ATOM 1630 C CA . ALA A 1 216 ? -12.040 18.349 14.462 1.00 11.13 216 ALA A CA 1
ATOM 1631 C C . ALA A 1 216 ? -12.184 16.851 14.470 1.00 11.19 216 ALA A C 1
ATOM 1632 O O . ALA A 1 216 ? -13.191 16.326 13.961 1.00 12.14 216 ALA A O 1
ATOM 1634 N N . ILE A 1 217 ? -11.215 16.095 14.977 1.00 12.75 217 ILE A N 1
ATOM 1635 C CA . ILE A 1 217 ? -11.293 14.624 14.944 1.00 13.38 217 ILE A CA 1
ATOM 1636 C C . ILE A 1 217 ? -12.429 14.122 15.827 1.00 13.74 217 ILE A C 1
ATOM 1637 O O . ILE A 1 217 ? -12.406 14.271 17.051 1.00 14.24 217 ILE A O 1
ATOM 1642 N N . GLY A 1 218 ? -13.456 13.545 15.170 1.00 14.00 218 GLY A N 1
ATOM 1643 C CA . GLY A 1 218 ? -14.627 13.079 15.912 1.00 14.99 218 GLY A CA 1
ATOM 1644 C C . GLY A 1 218 ? -15.525 14.218 16.352 1.00 13.37 218 GLY A C 1
ATOM 1645 O O . GLY A 1 218 ? -16.425 14.072 17.191 1.00 15.22 218 GLY A O 1
ATOM 1646 N N . ARG A 1 219 ? -15.306 15.451 15.874 1.00 13.84 219 ARG A N 1
ATOM 1647 C CA . ARG A 1 219 ? -16.072 16.634 16.236 1.00 13.25 219 ARG A CA 1
ATOM 1648 C C . ARG A 1 219 ? -16.219 17.558 15.028 1.00 12.39 219 ARG A C 1
ATOM 1649 O O . ARG A 1 219 ? -15.842 18.730 15.052 1.00 12.68 219 ARG A O 1
ATOM 1657 N N . PRO A 1 220 ? -16.867 17.086 13.963 1.00 12.84 220 PRO A N 1
ATOM 1658 C CA . PRO A 1 220 ? -16.998 17.873 12.747 1.00 12.14 220 PRO A CA 1
ATOM 1659 C C . PRO A 1 220 ? -17.861 19.092 12.912 1.00 10.83 220 PRO A C 1
ATOM 1660 O O . PRO A 1 220 ? -17.696 20.098 12.207 1.00 11.84 220 PRO A O 1
ATOM 1664 N N . TRP A 1 221 ? -18.724 19.092 13.941 1.00 12.12 221 TRP A N 1
ATOM 1665 C CA . TRP A 1 221 ? -19.583 20.226 14.242 1.00 12.26 221 TRP A CA 1
ATOM 1666 C C . TRP A 1 221 ? -18.773 21.425 14.712 1.00 12.47 221 TRP A C 1
ATOM 1667 O O . TRP A 1 221 ? -19.305 22.531 14.760 1.00 12.52 221 TRP A O 1
ATOM 1678 N N . ILE A 1 222 ? -17.467 21.267 14.982 1.00 10.97 222 ILE A N 1
ATOM 1679 C CA . ILE A 1 222 ? -16.625 22.405 15.365 1.00 11.51 222 ILE A CA 1
ATOM 1680 C C . ILE A 1 222 ? -16.641 23.489 14.313 1.00 11.79 222 ILE A C 1
ATOM 1681 O O . ILE A 1 222 ? -16.570 24.682 14.622 1.00 10.67 222 ILE A O 1
ATOM 1686 N N . PHE A 1 223 ? -16.856 23.158 12.995 1.00 10.20 223 PHE A N 1
ATOM 1687 C CA . PHE A 1 223 ? -16.873 24.202 11.985 1.00 11.07 223 PHE A CA 1
ATOM 1688 C C . PHE A 1 223 ? -18.088 25.123 12.164 1.00 11.13 223 PHE A C 1
ATOM 1689 O O . PHE A 1 223 ? -17.913 26.342 12.105 1.00 12.83 223 PHE A O 1
ATOM 1697 N N . LYS A 1 224 ? -19.234 24.506 12.444 1.00 12.17 224 LYS A N 1
ATOM 1698 C CA . LYS A 1 224 ? -20.443 25.292 12.682 1.00 12.42 224 LYS A CA 1
ATOM 1699 C C . LYS A 1 224 ? -20.308 26.070 13.986 1.00 12.96 224 LYS A C 1
ATOM 1700 O O . LYS A 1 224 ? -20.641 27.246 14.052 1.00 14.22 224 LYS A O 1
ATOM 1706 N N . GLN A 1 225 ? -19.722 25.411 14.996 1.00 11.11 225 GLN A N 1
ATOM 1707 C CA . GLN A 1 225 ? -19.578 26.149 16.278 1.00 11.14 225 GLN A CA 1
ATOM 1708 C C . GLN A 1 225 ? -18.719 27.385 16.125 1.00 12.55 225 GLN A C 1
ATOM 1709 O O . GLN A 1 225 ? -18.955 28.448 16.702 1.00 12.47 225 GLN A O 1
ATOM 1715 N N . ILE A 1 226 ? -17.580 27.240 15.406 1.00 11.23 226 ILE A N 1
ATOM 1716 C CA . ILE A 1 226 ? -16.684 28.362 15.209 1.00 11.41 226 ILE A CA 1
ATOM 1717 C C . ILE A 1 226 ? -17.394 29.495 14.481 1.00 13.59 226 ILE A C 1
ATOM 1718 O O . ILE A 1 226 ? -17.348 30.640 14.939 1.00 14.17 226 ILE A O 1
ATOM 1723 N N . LYS A 1 227 ? -18.132 29.163 13.421 1.00 12.56 227 LYS A N 1
ATOM 1724 C CA . LYS A 1 227 ? -18.849 30.233 12.713 1.00 13.99 227 LYS A CA 1
ATOM 1725 C C . LYS A 1 227 ? -19.954 30.850 13.566 1.00 13.66 227 LYS A C 1
ATOM 1726 O O . LYS A 1 227 ? -20.073 32.092 13.567 1.00 16.39 227 LYS A O 1
ATOM 1732 N N . ASP A 1 228 ? -20.651 30.064 14.341 1.00 14.29 228 ASP A N 1
ATOM 1733 C CA . ASP A 1 228 ? -21.708 30.569 15.229 1.00 14.68 228 ASP A CA 1
ATOM 1734 C C . ASP A 1 228 ? -21.109 31.533 16.246 1.00 15.84 228 ASP A C 1
ATOM 1735 O O . ASP A 1 228 ? -21.644 32.609 16.531 1.00 17.84 228 ASP A O 1
ATOM 1740 N N . PHE A 1 229 ? -19.992 31.108 16.853 1.00 15.11 229 PHE A N 1
ATOM 1741 C CA . PHE A 1 229 ? -19.330 31.926 17.868 1.00 16.99 229 PHE A CA 1
ATOM 1742 C C . PHE A 1 229 ? -18.809 33.234 17.322 1.00 18.46 229 PHE A C 1
ATOM 1743 O O . PHE A 1 229 ? -18.950 34.306 17.939 1.00 19.16 229 PHE A O 1
ATOM 1751 N N . LEU A 1 230 ? -18.154 33.218 16.156 1.00 16.88 230 LEU A N 1
ATOM 1752 C CA . LEU A 1 230 ? -17.618 34.427 15.552 1.00 20.03 230 LEU A CA 1
ATOM 1753 C C . LEU A 1 230 ? -18.739 35.401 15.176 1.00 21.47 230 LEU A C 1
ATOM 1754 O O . LEU A 1 230 ? -18.584 36.615 15.340 1.00 22.74 230 LEU A O 1
ATOM 1759 N N . ARG A 1 231 ? -19.876 34.869 14.787 1.00 21.82 231 ARG A N 1
ATOM 1760 C CA . ARG A 1 231 ? -21.006 35.715 14.399 1.00 24.60 231 ARG A CA 1
ATOM 1761 C C . ARG A 1 231 ? -21.827 36.232 15.562 1.00 26.28 231 ARG A C 1
ATOM 1762 O O . ARG A 1 231 ? -22.211 37.422 15.557 1.00 28.91 231 ARG A O 1
ATOM 1775 N N . SER A 1 232 ? -22.108 35.397 16.547 1.00 25.51 232 SER A N 1
ATOM 1776 C CA . SER A 1 232 ? -22.981 35.775 17.646 1.00 26.64 232 SER A CA 1
ATOM 1777 C C . SER A 1 232 ? -22.438 35.766 19.041 1.00 26.61 232 SER A C 1
ATOM 1778 O O . SER A 1 232 ? -23.159 36.151 19.993 1.00 26.16 232 SER A O 1
ATOM 1781 N N . GLY A 1 233 ? -21.237 35.253 19.280 1.00 24.13 233 GLY A N 1
ATOM 1782 C CA . GLY A 1 233 ? -20.684 35.178 20.614 1.00 24.30 233 GLY A CA 1
ATOM 1783 C C . GLY A 1 233 ? -21.172 33.975 21.401 1.00 21.75 233 GLY A C 1
ATOM 1784 O O . GLY A 1 233 ? -20.801 33.800 22.564 1.00 24.55 233 GLY A O 1
ATOM 1785 N N . LYS A 1 234 ? -21.927 33.077 20.788 1.00 21.66 234 LYS A N 1
ATOM 1786 C CA . LYS A 1 234 ? -22.451 31.890 21.393 1.00 19.58 234 LYS A CA 1
ATOM 1787 C C . LYS A 1 234 ? -22.449 30.686 20.419 1.00 17.72 234 LYS A C 1
ATOM 1788 O O . LYS A 1 234 ? -22.492 30.871 19.203 1.00 19.43 234 LYS A O 1
ATOM 1790 N N . TYR A 1 235 ? -22.332 29.516 20.998 1.00 18.61 235 TYR A N 1
ATOM 1791 C CA . TYR A 1 235 ? -22.414 28.267 20.266 1.00 17.73 235 TYR A CA 1
ATOM 1792 C C . TYR A 1 235 ? -22.954 27.175 21.187 1.00 18.47 235 TYR A C 1
ATOM 1793 O O . TYR A 1 235 ? -22.950 27.347 22.417 1.00 20.23 235 TYR A O 1
ATOM 1802 N N . SER A 1 236 ? -23.452 26.086 20.615 1.00 18.36 236 SER A N 1
ATOM 1803 C CA . SER A 1 236 ? -23.969 24.985 21.399 1.00 19.45 236 SER A CA 1
ATOM 1804 C C . SER A 1 236 ? -23.287 23.655 21.091 1.00 19.01 236 SER A C 1
ATOM 1805 O O . SER A 1 236 ? -22.664 23.504 20.037 1.00 18.45 236 SER A O 1
ATOM 1810 N N . GLU A 1 237 ? -23.413 22.698 22.004 1.00 19.07 237 GLU A N 1
ATOM 1811 C CA . GLU A 1 237 ? -22.848 21.380 21.796 1.00 19.10 237 GLU A CA 1
ATOM 1812 C C . GLU A 1 237 ? -23.912 20.488 21.164 1.00 18.75 237 GLU A C 1
ATOM 1813 O O . GLU A 1 237 ? -25.117 20.708 21.387 1.00 20.16 237 GLU A O 1
ATOM 1819 N N . PRO A 1 238 ? -23.522 19.502 20.394 1.00 18.49 238 PRO A N 1
ATOM 1820 C CA . PRO A 1 238 ? -24.457 18.580 19.788 1.00 18.48 238 PRO A CA 1
ATOM 1821 C C . PRO A 1 238 ? -25.164 17.725 20.831 1.00 17.79 238 PRO A C 1
ATOM 1822 O O . PRO A 1 238 ? -24.629 17.428 21.909 1.00 18.88 238 PRO A O 1
ATOM 1826 N N . SER A 1 239 ? -26.385 17.326 20.499 1.00 20.97 239 SER A N 1
ATOM 1827 C CA . SER A 1 239 ? -27.126 16.429 21.386 1.00 21.39 239 SER A CA 1
ATOM 1828 C C . SER A 1 239 ? -26.527 15.034 21.192 1.00 22.99 239 SER A C 1
ATOM 1829 O O . SER A 1 239 ? -25.793 14.784 20.214 1.00 22.08 239 SER A O 1
ATOM 1832 N N . ARG A 1 240 ? -26.863 14.110 22.079 1.00 21.83 240 ARG A N 1
ATOM 1833 C CA . ARG A 1 240 ? -26.401 12.734 21.969 1.00 23.64 240 ARG A CA 1
ATOM 1834 C C . ARG A 1 240 ? -26.928 12.131 20.673 1.00 23.39 240 ARG A C 1
ATOM 1835 O O . ARG A 1 240 ? -26.225 11.416 19.946 1.00 23.74 240 ARG A O 1
ATOM 1843 N N . GLU A 1 241 ? -28.175 12.443 20.326 1.00 24.17 241 GLU A N 1
ATOM 1844 C CA . GLU A 1 241 ? -28.766 11.950 19.087 1.00 24.27 241 GLU A CA 1
ATOM 1845 C C . GLU A 1 241 ? -27.998 12.506 17.891 1.00 23.21 241 GLU A C 1
ATOM 1846 O O . GLU A 1 241 ? -27.754 11.752 16.938 1.00 23.35 241 GLU A O 1
ATOM 1852 N N . GLU A 1 242 ? -27.566 13.766 17.950 1.00 21.19 242 GLU A N 1
ATOM 1853 C CA . GLU A 1 242 ? -26.787 14.333 16.840 1.00 19.91 242 GLU A CA 1
ATOM 1854 C C . GLU A 1 242 ? -25.413 13.660 16.766 1.00 18.91 242 GLU A C 1
ATOM 1855 O O . GLU A 1 242 ? -24.915 13.486 15.638 1.00 19.78 242 GLU A O 1
ATOM 1861 N N . ILE A 1 243 ? -24.802 13.293 17.883 1.00 18.70 243 ILE A N 1
ATOM 1862 C CA . ILE A 1 243 ? -23.501 12.594 17.821 1.00 18.27 243 ILE A CA 1
ATOM 1863 C C . ILE A 1 243 ? -23.706 11.247 17.130 1.00 18.99 243 ILE A C 1
ATOM 1864 O O . ILE A 1 243 ? -22.953 10.834 16.252 1.00 20.00 243 ILE A O 1
ATOM 1869 N N . LEU A 1 244 ? -24.770 10.529 17.541 1.00 18.79 244 LEU A N 1
ATOM 1870 C CA . LEU A 1 244 ? -25.053 9.231 16.922 1.00 19.50 244 LEU A CA 1
ATOM 1871 C C . LEU A 1 244 ? -25.254 9.331 15.425 1.00 17.95 244 LEU A C 1
ATOM 1872 O O . LEU A 1 244 ? -24.621 8.591 14.645 1.00 19.03 244 LEU A O 1
ATOM 1877 N N . ARG A 1 245 ? -26.079 10.254 14.949 1.00 18.43 245 ARG A N 1
ATOM 1878 C CA . ARG A 1 245 ? -26.328 10.439 13.537 1.00 17.50 245 ARG A CA 1
ATOM 1879 C C . ARG A 1 245 ? -25.069 10.820 12.760 1.00 17.55 245 ARG A C 1
ATOM 1880 O O . ARG A 1 245 ? -24.914 10.393 11.611 1.00 17.96 245 ARG A O 1
ATOM 1884 N N . THR A 1 246 ? -24.207 11.617 13.375 1.00 16.49 246 THR A N 1
ATOM 1885 C CA . THR A 1 246 ? -22.941 12.025 12.730 1.00 16.53 246 THR A CA 1
ATOM 1886 C C . THR A 1 246 ? -22.039 10.814 12.586 1.00 16.36 246 THR A C 1
ATOM 1887 O O . THR A 1 246 ? -21.433 10.583 11.542 1.00 15.30 246 THR A O 1
ATOM 1891 N N . PHE A 1 247 ? -21.918 10.001 13.644 1.00 16.90 247 PHE A N 1
ATOM 1892 C CA . PHE A 1 247 ? -21.117 8.784 13.575 1.00 17.68 247 PHE A CA 1
ATOM 1893 C C . PHE A 1 247 ? -21.664 7.903 12.437 1.00 17.22 247 PHE A C 1
ATOM 1894 O O . PHE A 1 247 ? -20.907 7.391 11.625 1.00 16.93 247 PHE A O 1
ATOM 1902 N N . GLU A 1 248 ? -22.994 7.718 12.445 1.00 17.98 248 GLU A N 1
ATOM 1903 C CA . GLU A 1 248 ? -23.587 6.874 11.394 1.00 18.51 248 GLU A CA 1
ATOM 1904 C C . GLU A 1 248 ? -23.312 7.376 10.004 1.00 17.51 248 GLU A C 1
ATOM 1905 O O . GLU A 1 248 ? -22.999 6.580 9.091 1.00 18.87 248 GLU A O 1
ATOM 1911 N N . ARG A 1 249 ? -23.428 8.684 9.779 1.00 17.08 249 ARG A N 1
ATOM 1912 C CA . ARG A 1 249 ? -23.162 9.268 8.464 1.00 16.18 249 ARG A CA 1
ATOM 1913 C C . ARG A 1 249 ? -21.701 9.065 8.070 1.00 14.79 249 ARG A C 1
ATOM 1914 O O . ARG A 1 249 ? -21.376 8.715 6.936 1.00 14.45 249 ARG A O 1
ATOM 1922 N N . HIS A 1 250 ? -20.802 9.326 9.022 1.00 14.10 250 HIS A N 1
ATOM 1923 C CA . HIS A 1 250 ? -19.366 9.136 8.781 1.00 12.81 250 HIS A CA 1
ATOM 1924 C C . HIS A 1 250 ? -19.077 7.680 8.409 1.00 13.91 250 HIS A C 1
ATOM 1925 O O . HIS A 1 250 ? -18.386 7.380 7.440 1.00 13.66 250 HIS A O 1
ATOM 1932 N N . LEU A 1 251 ? -19.661 6.746 9.175 1.00 14.58 251 LEU A N 1
ATOM 1933 C CA . LEU A 1 251 ? -19.438 5.329 8.866 1.00 15.82 251 LEU A CA 1
ATOM 1934 C C . LEU A 1 251 ? -19.976 4.975 7.494 1.00 15.09 251 LEU A C 1
ATOM 1935 O O . LEU A 1 251 ? -19.309 4.261 6.751 1.00 15.35 251 LEU A O 1
ATOM 1940 N N . GLU A 1 252 ? -21.163 5.500 7.150 1.00 14.29 252 GLU A N 1
ATOM 1941 C CA . GLU A 1 252 ? -21.736 5.228 5.834 1.00 15.77 252 GLU A CA 1
ATOM 1942 C C . GLU A 1 252 ? -20.807 5.723 4.731 1.00 15.75 252 GLU A C 1
ATOM 1943 O O . GLU A 1 252 ? -20.555 5.047 3.739 1.00 15.65 252 GLU A O 1
ATOM 1949 N N . LEU A 1 253 ? -20.256 6.926 4.913 1.00 14.37 253 LEU A N 1
ATOM 1950 C CA . LEU A 1 253 ? -19.327 7.472 3.936 1.00 13.96 253 LEU A CA 1
ATOM 1951 C C . LEU A 1 253 ? -18.046 6.629 3.849 1.00 14.36 253 LEU A C 1
ATOM 1952 O O . LEU A 1 253 ? -17.540 6.431 2.754 1.00 15.12 253 LEU A O 1
ATOM 1957 N N . LEU A 1 254 ? -17.570 6.131 4.993 1.00 13.71 254 LEU A N 1
ATOM 1958 C CA . LEU A 1 254 ? -16.390 5.274 5.004 1.00 14.46 254 LEU A CA 1
ATOM 1959 C C . LEU A 1 254 ? -16.670 3.971 4.254 1.00 14.76 254 LEU A C 1
ATOM 1960 O O . LEU A 1 254 ? -15.806 3.515 3.500 1.00 15.93 254 LEU A O 1
ATOM 1965 N N . ILE A 1 255 ? -17.812 3.342 4.538 1.00 15.07 255 ILE A N 1
ATOM 1966 C CA . ILE A 1 255 ? -18.150 2.101 3.818 1.00 16.26 255 ILE A CA 1
ATOM 1967 C C . ILE A 1 255 ? -18.206 2.342 2.327 1.00 16.32 255 ILE A C 1
ATOM 1968 O O . ILE A 1 255 ? -17.666 1.557 1.519 1.00 17.34 255 ILE A O 1
ATOM 1973 N N . LYS A 1 256 ? -18.876 3.413 1.891 1.00 14.79 256 LYS A N 1
ATOM 1974 C CA . LYS A 1 256 ? -18.986 3.714 0.473 1.00 16.42 256 LYS A CA 1
ATOM 1975 C C . LYS A 1 256 ? -17.645 3.947 -0.205 1.00 16.84 256 LYS A C 1
ATOM 1976 O O . LYS A 1 256 ? -17.412 3.480 -1.329 1.00 16.39 256 LYS A O 1
ATOM 1983 N N . THR A 1 257 ? -16.758 4.682 0.467 1.00 15.99 257 THR A N 1
ATOM 1984 C CA . THR A 1 257 ? -15.487 5.008 -0.147 1.00 15.51 257 THR A CA 1
ATOM 1985 C C . THR A 1 257 ? -14.375 3.993 -0.004 1.00 15.18 257 THR A C 1
ATOM 1986 O O . THR A 1 257 ? -13.514 3.906 -0.896 1.00 17.18 257 THR A O 1
ATOM 1990 N N . LYS A 1 258 ? -14.366 3.245 1.080 1.00 16.62 258 LYS A N 1
ATOM 1991 C CA . LYS A 1 258 ? -13.283 2.319 1.364 1.00 17.33 258 LYS A CA 1
ATOM 1992 C C . LYS A 1 258 ? -13.700 0.896 1.631 1.00 17.40 258 LYS A C 1
ATOM 1993 O O . LYS A 1 258 ? -12.781 0.050 1.757 1.00 17.65 258 LYS A O 1
ATOM 1999 N N . GLY A 1 259 ? -14.979 0.558 1.604 1.00 18.49 259 GLY A N 1
ATOM 2000 C CA . GLY A 1 259 ? -15.385 -0.831 1.860 1.00 19.23 259 GLY A CA 1
ATOM 2001 C C . GLY A 1 259 ? -15.556 -1.088 3.351 1.00 20.89 259 GLY A C 1
ATOM 2002 O O . GLY A 1 259 ? -15.035 -0.338 4.186 1.00 19.61 259 GLY A O 1
ATOM 2003 N N . GLU A 1 260 ? -16.251 -2.168 3.698 1.00 19.53 260 GLU A N 1
ATOM 2004 C CA . GLU A 1 260 ? -16.554 -2.467 5.091 1.00 20.64 260 GLU A CA 1
ATOM 2005 C C . GLU A 1 260 ? -15.377 -2.679 6.005 1.00 21.32 260 GLU A C 1
ATOM 2006 O O . GLU A 1 260 ? -15.288 -2.060 7.082 1.00 21.73 260 GLU A O 1
ATOM 2012 N N . ARG A 1 261 ? -14.435 -3.532 5.626 1.00 22.43 261 ARG A N 1
ATOM 2013 C CA . ARG A 1 261 ? -13.280 -3.811 6.485 1.00 22.80 261 ARG A CA 1
ATOM 2014 C C . ARG A 1 261 ? -12.504 -2.557 6.835 1.00 21.89 261 ARG A C 1
ATOM 2015 O O . ARG A 1 261 ? -12.241 -2.268 8.016 1.00 22.96 261 ARG A O 1
ATOM 2023 N N . LYS A 1 262 ? -12.123 -1.794 5.823 1.00 21.31 262 LYS A N 1
ATOM 2024 C CA . LYS A 1 262 ? -11.352 -0.579 6.012 1.00 19.98 262 LYS A CA 1
ATOM 2025 C C . LYS A 1 262 ? -12.160 0.469 6.769 1.00 19.60 262 LYS A C 1
ATOM 2026 O O . LYS A 1 262 ? -11.584 1.221 7.552 1.00 20.05 262 LYS A O 1
ATOM 2028 N N . ALA A 1 263 ? -13.459 0.520 6.533 1.00 17.99 263 ALA A N 1
ATOM 2029 C CA . ALA A 1 263 ? -14.287 1.516 7.248 1.00 17.81 263 ALA A CA 1
ATOM 2030 C C . ALA A 1 263 ? -14.155 1.328 8.748 1.00 18.44 263 ALA A C 1
ATOM 2031 O O . ALA A 1 263 ? -14.017 2.300 9.485 1.00 17.48 263 ALA A O 1
ATOM 2033 N N . VAL A 1 264 ? -14.253 0.078 9.220 1.00 18.73 264 VAL A N 1
ATOM 2034 C CA . VAL A 1 264 ? -14.117 -0.186 10.658 1.00 20.31 264 VAL A CA 1
ATOM 2035 C C . VAL A 1 264 ? -12.737 0.226 11.133 1.00 20.16 264 VAL A C 1
ATOM 2036 O O . VAL A 1 264 ? -12.619 0.914 12.163 1.00 21.39 264 VAL A O 1
ATOM 2040 N N . VAL A 1 265 ? -11.668 -0.149 10.423 1.00 21.33 265 VAL A N 1
ATOM 2041 C CA . VAL A 1 265 ? -10.319 0.230 10.843 1.00 21.86 265 VAL A CA 1
ATOM 2042 C C . VAL A 1 265 ? -10.139 1.741 10.922 1.00 21.55 265 VAL A C 1
ATOM 2043 O O . VAL A 1 265 ? -9.604 2.264 11.915 1.00 22.50 265 VAL A O 1
ATOM 2047 N N . GLU A 1 266 ? -10.626 2.466 9.931 1.00 20.05 266 GLU A N 1
ATOM 2048 C CA . GLU A 1 266 ? -10.496 3.922 9.931 1.00 19.47 266 GLU A CA 1
ATOM 2049 C C . GLU A 1 266 ? -11.335 4.554 11.024 1.00 18.11 266 GLU A C 1
ATOM 2050 O O . GLU A 1 266 ? -10.869 5.484 11.710 1.00 18.24 266 GLU A O 1
ATOM 2064 N N . ARG A 1 268 ? -12.012 3.528 13.932 1.00 18.50 268 ARG A N 1
ATOM 2065 C CA . ARG A 1 268 ? -11.402 3.353 15.248 1.00 18.63 268 ARG A CA 1
ATOM 2066 C C . ARG A 1 268 ? -10.667 4.603 15.695 1.00 19.33 268 ARG A C 1
ATOM 2067 O O . ARG A 1 268 ? -10.744 4.971 16.865 1.00 20.22 268 ARG A O 1
ATOM 2075 N N . LYS A 1 269 ? -10.022 5.320 14.775 1.00 18.64 269 LYS A N 1
ATOM 2076 C CA . LYS A 1 269 ? -9.286 6.528 15.043 1.00 18.05 269 LYS A CA 1
ATOM 2077 C C . LYS A 1 269 ? -10.122 7.704 15.529 1.00 17.77 269 LYS A C 1
ATOM 2078 O O . LYS A 1 269 ? -9.581 8.650 16.099 1.00 18.89 269 LYS A O 1
ATOM 2084 N N . PHE A 1 270 ? -11.415 7.695 15.280 1.00 17.38 270 PHE A N 1
ATOM 2085 C CA . PHE A 1 270 ? -12.301 8.787 15.622 1.00 16.16 270 PHE A CA 1
ATOM 2086 C C . PHE A 1 270 ? -13.194 8.540 16.828 1.00 17.47 270 PHE A C 1
ATOM 2087 O O . PHE A 1 270 ? -13.875 9.476 17.260 1.00 17.65 270 PHE A O 1
ATOM 2095 N N . LEU A 1 271 ? -13.203 7.313 17.348 1.00 18.84 271 LEU A N 1
ATOM 2096 C CA . LEU A 1 271 ? -14.080 6.977 18.465 1.00 20.22 271 LEU A CA 1
ATOM 2097 C C . LEU A 1 271 ? -13.825 7.786 19.719 1.00 20.13 271 LEU A C 1
ATOM 2098 O O . LEU A 1 271 ? -14.803 8.147 20.405 1.00 21.07 271 LEU A O 1
ATOM 2103 N N . ALA A 1 272 ? -12.567 8.071 20.024 1.00 21.33 272 ALA A N 1
ATOM 2104 C CA . ALA A 1 272 ? -12.273 8.865 21.232 1.00 21.26 272 ALA A CA 1
ATOM 2105 C C . ALA A 1 272 ? -12.910 10.241 21.117 1.00 21.26 272 ALA A C 1
ATOM 2106 O O . ALA A 1 272 ? -13.458 10.789 22.077 1.00 22.15 272 ALA A O 1
ATOM 2108 N N . GLY A 1 273 ? -12.814 10.848 19.930 1.00 21.14 273 GLY A N 1
ATOM 2109 C CA . GLY A 1 273 ? -13.412 12.145 19.678 1.00 19.27 273 GLY A CA 1
ATOM 2110 C C . GLY A 1 273 ? -14.914 12.138 19.735 1.00 19.32 273 GLY A C 1
ATOM 2111 O O . GLY A 1 273 ? -15.551 13.008 20.338 1.00 19.17 273 GLY A O 1
ATOM 2112 N N . TYR A 1 274 ? -15.586 11.156 19.109 1.00 17.45 274 TYR A N 1
ATOM 2113 C CA . TYR A 1 274 ? -17.032 11.131 19.118 1.00 18.26 274 TYR A CA 1
ATOM 2114 C C . TYR A 1 274 ? -17.631 10.903 20.509 1.00 19.12 274 TYR A C 1
ATOM 2115 O O . TYR A 1 274 ? -18.668 11.454 20.810 1.00 19.72 274 TYR A O 1
ATOM 2124 N N . THR A 1 275 ? -16.919 10.132 21.311 1.00 21.75 275 THR A N 1
ATOM 2125 C CA . THR A 1 275 ? -17.409 9.793 22.651 1.00 22.61 275 THR A CA 1
ATOM 2126 C C . THR A 1 275 ? -16.823 10.660 23.739 1.00 25.11 275 THR A C 1
ATOM 2127 O O . THR A 1 275 ? -17.107 10.438 24.936 1.00 24.49 275 THR A O 1
ATOM 2131 N N . LYS A 1 276 ? -16.073 11.682 23.364 1.00 25.47 276 LYS A N 1
ATOM 2132 C CA . LYS A 1 276 ? -15.453 12.567 24.351 1.00 28.51 276 LYS A CA 1
ATOM 2133 C C . LYS A 1 276 ? -16.432 13.045 25.403 1.00 29.27 276 LYS A C 1
ATOM 2134 O O . LYS A 1 276 ? -17.513 13.565 25.158 1.00 29.49 276 LYS A O 1
ATOM 2140 N N . ASP A 1 277 ? -16.054 12.852 26.668 1.00 31.99 277 ASP A N 1
ATOM 2141 C CA . ASP A 1 277 ? -16.836 13.260 27.822 1.00 34.20 277 ASP A CA 1
ATOM 2142 C C . ASP A 1 277 ? -18.194 12.603 27.961 1.00 34.99 277 ASP A C 1
ATOM 2143 O O . ASP A 1 277 ? -19.107 13.166 28.594 1.00 36.17 277 ASP A O 1
ATOM 2148 N N . LEU A 1 278 ? -18.366 11.409 27.410 1.00 34.23 278 LEU A N 1
ATOM 2149 C CA . LEU A 1 278 ? -19.626 10.678 27.534 1.00 34.21 278 LEU A CA 1
ATOM 2150 C C . LEU A 1 278 ? -19.407 9.612 28.618 1.00 34.71 278 LEU A C 1
ATOM 2151 O O . LEU A 1 278 ? -18.367 8.945 28.620 1.00 34.45 278 LEU A O 1
ATOM 2156 N N . LYS A 1 279 ? -20.350 9.487 29.544 1.00 35.43 279 LYS A N 1
ATOM 2157 C CA . LYS A 1 279 ? -20.189 8.510 30.622 1.00 36.52 279 LYS A CA 1
ATOM 2158 C C . LYS A 1 279 ? -19.877 7.106 30.143 1.00 36.14 279 LYS A C 1
ATOM 2159 O O . LYS A 1 279 ? -20.632 6.499 29.386 1.00 37.18 279 LYS A O 1
ATOM 2162 N N . GLY A 1 280 ? -18.749 6.556 30.595 1.00 36.10 280 GLY A N 1
ATOM 2163 C CA . GLY A 1 280 ? -18.333 5.215 30.257 1.00 36.45 280 GLY A CA 1
ATOM 2164 C C . GLY A 1 280 ? -17.722 5.044 28.884 1.00 36.16 280 GLY A C 1
ATOM 2165 O O . GLY A 1 280 ? -17.593 3.922 28.382 1.00 36.18 280 GLY A O 1
ATOM 2166 N N . ALA A 1 281 ? -17.278 6.135 28.273 1.00 36.20 281 ALA A N 1
ATOM 2167 C CA . ALA A 1 281 ? -16.666 6.069 26.947 1.00 36.37 281 ALA A CA 1
ATOM 2168 C C . ALA A 1 281 ? -15.427 5.189 26.948 1.00 36.47 281 ALA A C 1
ATOM 2169 O O . ALA A 1 281 ? -15.206 4.418 26.006 1.00 37.02 281 ALA A O 1
ATOM 2171 N N . ARG A 1 282 ? -14.611 5.265 28.000 1.00 36.79 282 ARG A N 1
ATOM 2172 C CA . ARG A 1 282 ? -13.399 4.455 28.080 1.00 36.73 282 ARG A CA 1
ATOM 2173 C C . ARG A 1 282 ? -13.715 2.966 28.021 1.00 36.64 282 ARG A C 1
ATOM 2174 O O . ARG A 1 282 ? -13.068 2.230 27.271 1.00 36.29 282 ARG A O 1
ATOM 2176 N N . ARG A 1 283 ? -14.713 2.527 28.782 1.00 36.47 283 ARG A N 1
ATOM 2177 C CA . ARG A 1 283 ? -15.114 1.123 28.779 1.00 36.68 283 ARG A CA 1
ATOM 2178 C C . ARG A 1 283 ? -15.618 0.719 27.392 1.00 36.72 283 ARG A C 1
ATOM 2179 O O . ARG A 1 283 ? -15.247 -0.331 26.872 1.00 37.47 283 ARG A O 1
ATOM 2181 N N . PHE A 1 284 ? -16.483 1.553 26.823 1.00 36.48 284 PHE A N 1
ATOM 2182 C CA . PHE A 1 284 ? -17.028 1.290 25.494 1.00 35.62 284 PHE A CA 1
ATOM 2183 C C . PHE A 1 284 ? -15.922 1.157 24.453 1.00 34.94 284 PHE A C 1
ATOM 2184 O O . PHE A 1 284 ? -15.943 0.228 23.644 1.00 34.97 284 PHE A O 1
ATOM 2192 N N . ARG A 1 285 ? -14.980 2.088 24.445 1.00 34.87 285 ARG A N 1
ATOM 2193 C CA . ARG A 1 285 ? -13.880 2.052 23.482 1.00 34.87 285 ARG A CA 1
ATOM 2194 C C . ARG A 1 285 ? -13.093 0.764 23.634 1.00 35.87 285 ARG A C 1
ATOM 2195 O O . ARG A 1 285 ? -12.802 0.079 22.653 1.00 36.05 285 ARG A O 1
ATOM 2203 N N . GLU A 1 286 ? -12.812 0.381 24.886 1.00 35.73 286 GLU A N 1
ATOM 2204 C CA . GLU A 1 286 ? -12.088 -0.859 25.149 1.00 35.89 286 GLU A CA 1
ATOM 2205 C C . GLU A 1 286 ? -12.830 -2.049 24.544 1.00 35.49 286 GLU A C 1
ATOM 2206 O O . GLU A 1 286 ? -12.211 -2.907 23.918 1.00 36.65 286 GLU A O 1
ATOM 2209 N N . LYS A 1 287 ? -14.146 -2.097 24.691 1.00 35.45 287 LYS A N 1
ATOM 2210 C CA . LYS A 1 287 ? -14.958 -3.168 24.155 1.00 35.70 287 LYS A CA 1
ATOM 2211 C C . LYS A 1 287 ? -15.057 -3.202 22.640 1.00 36.23 287 LYS A C 1
ATOM 2212 O O . LYS A 1 287 ? -15.199 -4.297 22.075 1.00 36.74 287 LYS A O 1
ATOM 2214 N N . VAL A 1 288 ? -15.025 -2.048 21.966 1.00 36.27 288 VAL A N 1
ATOM 2215 C CA . VAL A 1 288 ? -15.166 -2.052 20.519 1.00 36.32 288 VAL A CA 1
ATOM 2216 C C . VAL A 1 288 ? -13.905 -1.993 19.699 1.00 36.39 288 VAL A C 1
ATOM 2217 O O . VAL A 1 288 ? -13.982 -2.287 18.489 1.00 34.88 288 VAL A O 1
ATOM 2229 N N . LYS A 1 290 ? -11.532 -4.030 18.991 1.00 38.94 290 LYS A N 1
ATOM 2230 C CA . LYS A 1 290 ? -11.159 -5.173 18.159 1.00 38.70 290 LYS A CA 1
ATOM 2231 C C . LYS A 1 290 ? -12.299 -5.689 17.302 1.00 37.95 290 LYS A C 1
ATOM 2232 O O . LYS A 1 290 ? -12.099 -6.639 16.535 1.00 38.80 290 LYS A O 1
ATOM 2235 N N . ILE A 1 291 ? -13.480 -5.090 17.411 1.00 36.99 291 ILE A N 1
ATOM 2236 C CA . ILE A 1 291 ? -14.615 -5.529 16.587 1.00 35.80 291 ILE A CA 1
ATOM 2237 C C . ILE A 1 291 ? -14.281 -5.315 15.116 1.00 35.80 291 ILE A C 1
ATOM 2238 O O . ILE A 1 291 ? -13.854 -4.226 14.733 1.00 34.61 291 ILE A O 1
ATOM 2243 N N . GLU A 1 292 ? -14.452 -6.356 14.306 1.00 35.27 292 GLU A N 1
ATOM 2244 C CA . GLU A 1 292 ? -14.134 -6.269 12.889 1.00 35.47 292 GLU A CA 1
ATOM 2245 C C . GLU A 1 292 ? -15.334 -6.100 11.977 1.00 34.68 292 GLU A C 1
ATOM 2246 O O . GLU A 1 292 ? -15.157 -5.588 10.860 1.00 33.88 292 GLU A O 1
ATOM 2252 N N . GLU A 1 293 ? -16.517 -6.533 12.382 1.00 33.98 293 GLU A N 1
ATOM 2253 C CA . GLU A 1 293 ? -17.700 -6.417 11.537 1.00 33.57 293 GLU A CA 1
ATOM 2254 C C . GLU A 1 293 ? -18.347 -5.048 11.670 1.00 32.38 293 GLU A C 1
ATOM 2255 O O . GLU A 1 293 ? -18.762 -4.627 12.748 1.00 30.81 293 GLU A O 1
ATOM 2261 N N . VAL A 1 294 ? -18.502 -4.390 10.526 1.00 31.68 294 VAL A N 1
ATOM 2262 C CA . VAL A 1 294 ? -19.086 -3.049 10.475 1.00 31.53 294 VAL A CA 1
ATOM 2263 C C . VAL A 1 294 ? -20.459 -2.997 11.081 1.00 31.53 294 VAL A C 1
ATOM 2264 O O . VAL A 1 294 ? -20.783 -2.048 11.811 1.00 31.29 294 VAL A O 1
ATOM 2268 N N . GLN A 1 295 ? -21.304 -4.017 10.900 1.00 31.75 295 GLN A N 1
ATOM 2269 C CA . GLN A 1 295 ? -22.634 -4.042 11.495 1.00 31.76 295 GLN A CA 1
ATOM 2270 C C . GLN A 1 295 ? -22.583 -4.125 13.016 1.00 32.10 295 GLN A C 1
ATOM 2271 O O . GLN A 1 295 ? -23.415 -3.534 13.709 1.00 31.69 295 GLN A O 1
ATOM 2273 N N . ILE A 1 296 ? -21.635 -4.875 13.569 1.00 32.41 296 ILE A N 1
ATOM 2274 C CA . ILE A 1 296 ? -21.498 -5.002 15.022 1.00 32.61 296 ILE A CA 1
ATOM 2275 C C . ILE A 1 296 ? -20.997 -3.685 15.608 1.00 31.69 296 ILE A C 1
ATOM 2276 O O . ILE A 1 296 ? -21.463 -3.221 16.650 1.00 31.76 296 ILE A O 1
ATOM 2281 N N . LEU A 1 297 ? -20.069 -3.034 14.906 1.00 30.66 297 LEU A N 1
ATOM 2282 C CA . LEU A 1 297 ? -19.567 -1.738 15.379 1.00 29.37 297 LEU A CA 1
ATOM 2283 C C . LEU A 1 297 ? -20.722 -0.748 15.457 1.00 29.16 297 LEU A C 1
ATOM 2284 O O . LEU A 1 297 ? -20.924 -0.051 16.451 1.00 28.30 297 LEU A O 1
ATOM 2289 N N . LYS A 1 298 ? -21.524 -0.685 14.388 1.00 30.00 298 LYS A N 1
ATOM 2290 C CA . LYS A 1 298 ? -22.650 0.234 14.345 1.00 31.75 298 LYS A CA 1
ATOM 2291 C C . LYS A 1 298 ? -23.652 -0.029 15.456 1.00 32.83 298 LYS A C 1
ATOM 2292 O O . LYS A 1 298 ? -24.134 0.900 16.111 1.00 32.53 298 LYS A O 1
ATOM 2298 N N . GLU A 1 299 ? -23.961 -1.302 15.718 1.00 33.52 299 GLU A N 1
ATOM 2299 C CA . GLU A 1 299 ? -24.916 -1.635 16.766 1.00 34.96 299 GLU A CA 1
ATOM 2300 C C . GLU A 1 299 ? -24.384 -1.301 18.145 1.00 34.58 299 GLU A C 1
ATOM 2301 O O . GLU A 1 299 ? -25.129 -0.778 18.987 1.00 35.75 299 GLU A O 1
ATOM 2315 N N . PHE A 1 301 ? -22.206 1.071 18.921 1.00 32.26 301 PHE A N 1
ATOM 2316 C CA . PHE A 1 301 ? -22.170 2.528 19.093 1.00 30.83 301 PHE A CA 1
ATOM 2317 C C . PHE A 1 301 ? -23.579 3.031 19.389 1.00 31.79 301 PHE A C 1
ATOM 2318 O O . PHE A 1 301 ? -23.794 3.857 20.273 1.00 30.92 301 PHE A O 1
ATOM 2326 N N . TYR A 1 302 ? -24.557 2.487 18.670 1.00 32.51 302 TYR A N 1
ATOM 2327 C CA . TYR A 1 302 ? -25.958 2.852 18.875 1.00 34.54 302 TYR A CA 1
ATOM 2328 C C . TYR A 1 302 ? -26.375 2.501 20.303 1.00 35.42 302 TYR A C 1
ATOM 2329 O O . TYR A 1 302 ? -26.933 3.320 21.037 1.00 35.30 302 TYR A O 1
ATOM 2338 N N . ASN A 1 303 ? -26.023 1.297 20.751 1.00 36.27 303 ASN A N 1
ATOM 2339 C CA . ASN A 1 303 ? -26.354 0.863 22.109 1.00 36.99 303 ASN A CA 1
ATOM 2340 C C . ASN A 1 303 ? -25.692 1.758 23.145 1.00 37.21 303 ASN A C 1
ATOM 2341 O O . ASN A 1 303 ? -26.291 2.094 24.171 1.00 37.53 303 ASN A O 1
ATOM 2343 N N . PHE A 1 304 ? -24.431 2.127 22.905 1.00 37.59 304 PHE A N 1
ATOM 2344 C CA . PHE A 1 304 ? -23.715 2.998 23.826 1.00 37.59 304 PHE A CA 1
ATOM 2345 C C . PHE A 1 304 ? -24.398 4.355 23.957 1.00 38.57 304 PHE A C 1
ATOM 2346 O O . PHE A 1 304 ? -24.534 4.847 25.082 1.00 39.03 304 PHE A O 1
ATOM 2354 N N . ILE A 1 305 ? -24.805 4.973 22.850 1.00 38.65 305 ILE A N 1
ATOM 2355 C CA . ILE A 1 305 ? -25.454 6.278 22.898 1.00 39.64 305 ILE A CA 1
ATOM 2356 C C . ILE A 1 305 ? -26.842 6.231 23.511 1.00 41.09 305 ILE A C 1
ATOM 2357 O O . ILE A 1 305 ? -27.111 6.914 24.503 1.00 40.73 305 ILE A O 1
ATOM 2362 N N . LYS A 1 306 ? -27.740 5.419 22.954 1.00 42.36 306 LYS A N 1
ATOM 2363 C CA . LYS A 1 306 ? -29.105 5.312 23.454 1.00 43.85 306 LYS A CA 1
ATOM 2364 C C . LYS A 1 306 ? -29.178 5.061 24.949 1.00 44.87 306 LYS A C 1
ATOM 2365 O O . LYS A 1 306 ? -30.136 5.478 25.616 1.00 45.33 306 LYS A O 1
ATOM 2371 N N . GLU A 1 307 ? -28.212 4.355 25.512 1.00 45.45 307 GLU A N 1
ATOM 2372 C CA . GLU A 1 307 ? -28.123 4.069 26.929 1.00 46.78 307 GLU A CA 1
ATOM 2373 C C . GLU A 1 307 ? -27.634 5.299 27.690 1.00 47.52 307 GLU A C 1
ATOM 2374 O O . GLU A 1 307 ? -28.121 5.611 28.775 1.00 48.55 307 GLU A O 1
ATOM 2376 N N . VAL A 1 308 ? -26.682 6.028 27.087 1.00 47.98 308 VAL A N 1
ATOM 2377 C CA . VAL A 1 308 ? -26.197 7.269 27.710 1.00 47.73 308 VAL A CA 1
ATOM 2378 C C . VAL A 1 308 ? -27.412 8.212 27.761 1.00 47.82 308 VAL A C 1
ATOM 2379 O O . VAL A 1 308 ? -27.587 8.969 28.705 1.00 48.56 308 VAL A O 1
ATOM 2383 N N . GLU A 1 309 ? -28.242 8.122 26.741 1.00 48.14 309 GLU A N 1
ATOM 2384 C CA . GLU A 1 309 ? -29.468 8.827 26.520 1.00 48.54 309 GLU A CA 1
ATOM 2385 C C . GLU A 1 309 ? -29.650 9.199 25.048 1.00 49.13 309 GLU A C 1
ATOM 2386 O O . GLU A 1 309 ? -29.968 8.353 24.209 1.00 50.12 309 GLU A O 1
#

Nearest PDB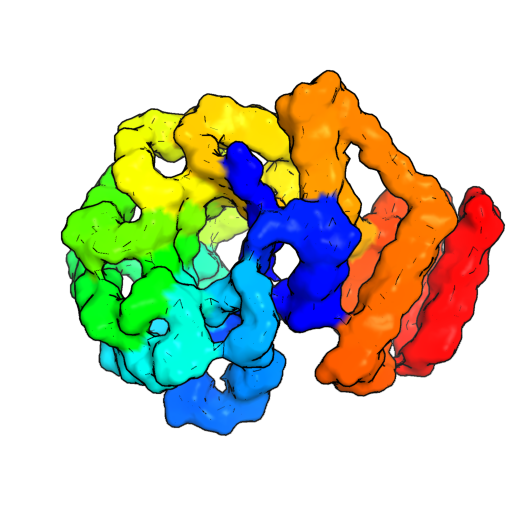 structures (foldseek):
  1vhn-assembly1_A  TM=1.003E+00  e=1.014E-56  Thermotoga maritima
  3b0u-assembly2_Y  TM=7.996E-01  e=2.648E-17  Thermus thermophilus HB8
  3b0p-assembly1_A  TM=7.998E-01  e=4.710E-17  Thermus thermophilus HB8
  6ezb-assembly1_A  TM=7.616E-01  e=2.980E-14  Homo sapiens
  6eza-assembly2_B  TM=7.769E-01  e=9.987E-14  Homo sapiens

Foldseek 3Di:
DAEAAEEPLAPAPLVRVLLVVQPHPAYEFRAELVCVCPPPVRVLRDDALVDPRYEYEYKAQDLVSLLVSQLVVLVRHQEYEYQCAALDPVQVVRCMHVSLQVDVVSVLVSLLSNLVRHPHAYEYEHELGAQDRPNVSNVVSCVVSDHAEYEYEHDHSVCRQHDFRPLLSQQPDPPPHQYEYETPPQALVSQVVSCVNNVGPYYYDYPNCQLPSNRNVQNVCCVVPVDGDDDDLVRLLVSVVSSLVSLCVSPNFQVSLVSLRRQCSSCPPQPCSVVVSVPSVDRGNVVNSVSVVSSVVSD

InterPro domains:
  IPR001269 tRNA-dihydrouridine synthase [PIRSF006621] (3-305)
  IPR004652 tRNA-dihydrouridine synthase DusB-like [TIGR00737] (4-305)
  IPR013785 Aldolase-type TIM barrel [G3DSA:3.20.20.70] (1-236)
  IPR018517 tRNA-dihydrouridine synthase, conserved site [PS01136] (85-104)
  IPR024036 tRNA-dihydrouridine synthase, putative, C-terminal [G3DSA:1.10.1200.80] (237-306)
  IPR035587 DUS-like, FMN-binding domain [PF01207] (7-295)
  IPR035587 DUS-like, FMN-binding domain [cd02801] (4-228)

Secondary structure (DSSP, 8-state):
-EEEE----S-SHHHHHHHHTTT---EE---BHHHH---HHHHHHSPPTT-TTEEEEEB-S-HHHHHHHHHHHTTT-SEEEEEE----HHHHHTT-GGGGGS-HHHHHHHHHHHHHH-SSEEEEEEES-SSS--HHHHHHHHHHTT--EEEEESS-TTTTTSS---GGGGGGS--SS-EEEESS--SHHHHHHHHHHH--SEEEESGGGTT-TTHHHHHHHHHHHS---PPPHHHHHHHHHHHHHHHHHHH-HHHHHH--TTHHHHTTT-TTHHHHHHH-----HHHHH--HHHHHHH-

Sequence (299 aa):
VKVGLAPAGYTDSAFRTLAFEWGADFAFSEVSAKGFLNSQKTEELLPQPHERNVAVQIFGSEPNELSEAARILSEKYKWIDLNAGCPVRKVVKEGAGGALLKDLRHFRYIVRELRKSVSGKFSVKTRLGWEKNEVEEIYRILVEEGVDEVFIHTRTVVQSFTGRAEWKALSVLEKRIPTFVSGDIFTPEDAKRALEESGCDGLLVARGAIGRPWIFKQIKDFLRSGKYSEPSREEILRTFERHLELLIKTKGERKAVVERKFLAGYTKDLKGARRFREKVKIEEVQILKEFYNFIKEVE

B-factor: mean 22.57, std 11.12, range [8.95, 76.25]

CATH classification: 3.20.20.70 (+1 more: 1.10.1200.80)

Organism: Thermotoga maritima (strain ATCC 43589 / DSM 3109 / JCM 10099 / NBRC 100826 / MSB8) (NCBI:txid243274)